Protein AF-A0A484NI13-F1 (afdb_monomer)

Structure (mmCIF, N/CA/C/O backbone):
data_AF-A0A484NI13-F1
#
_entry.id   AF-A0A484NI13-F1
#
loop_
_atom_site.group_PDB
_atom_site.id
_atom_site.type_symbol
_atom_site.label_atom_id
_atom_site.label_alt_id
_atom_site.label_comp_id
_atom_site.label_asym_id
_atom_site.label_entity_id
_atom_site.label_seq_id
_atom_site.pdbx_PDB_ins_code
_atom_site.Cartn_x
_atom_site.Cartn_y
_atom_site.Cart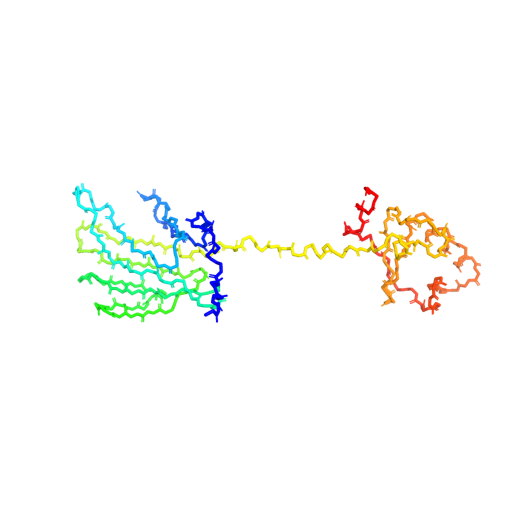n_z
_atom_site.occupancy
_atom_site.B_iso_or_equiv
_atom_site.auth_seq_id
_atom_site.auth_comp_id
_atom_site.auth_asym_id
_atom_site.auth_atom_id
_atom_site.pdbx_PDB_model_num
ATOM 1 N N . MET A 1 1 ? 4.909 -41.774 13.811 1.00 33.56 1 MET A N 1
ATOM 2 C CA . MET A 1 1 ? 6.029 -41.185 13.054 1.00 33.56 1 MET A CA 1
ATOM 3 C C . MET A 1 1 ? 5.403 -40.447 11.884 1.00 33.56 1 MET A C 1
ATOM 5 O O . MET A 1 1 ? 4.621 -41.084 11.202 1.00 33.56 1 MET A O 1
ATOM 9 N N . GLU A 1 2 ? 5.534 -39.155 11.614 1.00 31.17 2 GLU A N 1
ATOM 10 C CA . GLU A 1 2 ? 6.213 -37.979 12.175 1.00 31.17 2 GLU A CA 1
ATOM 11 C C . GLU A 1 2 ? 5.407 -36.785 11.602 1.00 31.17 2 GLU A C 1
ATOM 13 O O . GLU A 1 2 ? 4.947 -36.841 10.466 1.00 31.17 2 GLU A O 1
ATOM 18 N N . LEU A 1 3 ? 4.909 -35.876 12.444 1.00 37.94 3 LEU A N 1
ATOM 19 C CA . LEU A 1 3 ? 5.429 -34.510 12.602 1.00 37.94 3 LEU A CA 1
ATOM 20 C C . LEU A 1 3 ? 5.528 -33.703 11.295 1.00 37.94 3 LEU A C 1
ATOM 22 O O . LEU A 1 3 ? 6.481 -33.814 10.536 1.00 37.94 3 LEU A O 1
ATOM 26 N N . GLY A 1 4 ? 4.569 -32.794 11.124 1.00 31.56 4 GLY A N 1
ATOM 27 C CA . GLY A 1 4 ? 4.660 -31.646 10.228 1.00 31.56 4 GLY A CA 1
ATOM 28 C C . GLY A 1 4 ? 4.119 -30.414 10.943 1.00 31.56 4 GLY A C 1
ATOM 29 O O . GLY A 1 4 ? 3.043 -29.927 10.615 1.00 31.56 4 GLY A O 1
ATOM 30 N N . GLN A 1 5 ? 4.826 -29.980 11.990 1.00 36.34 5 GLN A N 1
ATOM 31 C CA . GLN A 1 5 ? 4.609 -28.693 12.649 1.00 36.34 5 GLN A CA 1
ATOM 32 C C . GLN A 1 5 ? 4.802 -27.586 11.612 1.00 36.34 5 GLN A C 1
ATOM 34 O O . GLN A 1 5 ? 5.921 -27.313 11.184 1.00 36.34 5 GLN A O 1
ATOM 39 N N . SER A 1 6 ? 3.708 -26.955 11.195 1.00 33.97 6 SER A N 1
ATOM 40 C CA . SER A 1 6 ? 3.765 -25.694 10.471 1.00 33.97 6 SER A CA 1
ATOM 41 C C . SER A 1 6 ? 4.279 -24.628 11.430 1.00 33.97 6 SER A C 1
ATOM 43 O O . SER A 1 6 ? 3.612 -24.248 12.394 1.00 33.97 6 SER A O 1
ATOM 45 N N . SER A 1 7 ? 5.514 -24.232 11.161 1.00 35.38 7 SER A N 1
ATOM 46 C CA . SER A 1 7 ? 6.352 -23.299 11.886 1.00 35.38 7 SER A CA 1
ATOM 47 C C . SER A 1 7 ? 5.595 -22.025 12.238 1.00 35.38 7 SER A C 1
ATOM 49 O O . SER A 1 7 ? 5.180 -21.256 11.371 1.00 35.38 7 SER A O 1
ATOM 51 N N . SER A 1 8 ? 5.458 -21.802 13.537 1.00 37.88 8 SER A N 1
ATOM 52 C CA . SER A 1 8 ? 5.097 -20.539 14.157 1.00 37.88 8 SER A CA 1
ATOM 53 C C . SER A 1 8 ? 6.049 -19.460 13.637 1.00 37.88 8 SER A C 1
ATOM 55 O O . SER A 1 8 ? 7.216 -19.408 14.024 1.00 37.88 8 SER A O 1
ATOM 57 N N . PHE A 1 9 ? 5.576 -18.612 12.726 1.00 38.28 9 PHE A N 1
ATOM 58 C CA . PHE A 1 9 ? 6.301 -17.404 12.359 1.00 38.28 9 PHE A CA 1
ATOM 59 C C . PHE A 1 9 ? 6.225 -16.463 13.566 1.00 38.28 9 PHE A C 1
ATOM 61 O O . PHE A 1 9 ? 5.175 -15.898 13.872 1.00 38.28 9 PHE A O 1
ATOM 68 N N . SER A 1 10 ? 7.325 -16.365 14.308 1.00 41.84 10 SER A N 1
ATOM 69 C CA . SER A 1 10 ? 7.492 -15.504 15.481 1.00 41.84 10 SER A CA 1
ATOM 70 C C . SER A 1 10 ? 7.535 -14.020 15.089 1.00 41.84 10 SER A C 1
ATOM 72 O O . SER A 1 10 ? 8.534 -13.341 15.302 1.00 41.84 10 SER A O 1
ATOM 74 N N . SER A 1 11 ? 6.449 -13.499 14.518 1.00 45.09 11 SER A N 1
ATOM 75 C CA . SER A 1 11 ? 6.304 -12.097 14.099 1.00 45.09 11 SER A CA 1
ATOM 76 C C . SER A 1 11 ? 5.309 -11.339 14.975 1.00 45.09 11 SER A C 1
ATOM 78 O O . SER A 1 11 ? 4.575 -10.484 14.495 1.00 45.09 11 SER A O 1
ATOM 80 N N . ASN A 1 12 ? 5.274 -11.619 16.278 1.00 49.69 12 ASN A N 1
ATOM 81 C CA . ASN A 1 12 ? 4.297 -11.019 17.198 1.00 49.69 12 ASN A CA 1
ATOM 82 C C . ASN A 1 12 ? 4.537 -9.526 17.522 1.00 49.69 12 ASN A C 1
ATOM 84 O O . ASN A 1 12 ? 3.934 -9.009 18.456 1.00 49.69 12 ASN A O 1
ATOM 88 N N . ASN A 1 13 ? 5.399 -8.822 16.779 1.00 57.72 13 ASN A N 1
ATOM 89 C CA . ASN A 1 13 ? 5.691 -7.400 17.007 1.00 57.72 13 ASN A CA 1
ATOM 90 C C . ASN A 1 13 ? 5.512 -6.497 15.780 1.00 57.72 13 ASN A C 1
ATOM 92 O O . ASN A 1 13 ? 5.726 -5.291 15.900 1.00 57.72 13 ASN A O 1
ATOM 96 N N . VAL A 1 14 ? 5.109 -7.032 14.624 1.00 72.00 14 VAL A N 1
ATOM 97 C CA . VAL A 1 14 ? 4.866 -6.196 13.440 1.00 72.00 14 VAL A CA 1
ATOM 98 C C . VAL A 1 14 ? 3.499 -5.533 13.576 1.00 72.00 14 VAL A C 1
ATOM 100 O O . VAL A 1 14 ? 2.473 -6.206 13.675 1.00 72.00 14 VAL A O 1
ATOM 103 N N . ILE A 1 15 ? 3.492 -4.203 13.601 1.00 83.31 15 ILE A N 1
ATOM 104 C CA . ILE A 1 15 ? 2.267 -3.403 13.632 1.00 83.31 15 ILE A CA 1
ATOM 105 C C . ILE A 1 15 ? 1.647 -3.471 12.241 1.00 83.31 15 ILE A C 1
ATOM 107 O O . ILE A 1 15 ? 2.238 -2.996 11.275 1.00 83.31 15 ILE A O 1
ATOM 111 N N . TRP A 1 16 ? 0.472 -4.081 12.131 1.00 85.56 16 TRP A N 1
ATOM 112 C CA . TRP A 1 16 ? -0.216 -4.249 10.851 1.00 85.56 16 TRP A CA 1
ATOM 113 C C . TRP A 1 16 ? -1.317 -3.210 10.640 1.00 85.56 16 TRP A C 1
ATOM 115 O O . TRP A 1 16 ? -1.746 -2.994 9.512 1.00 85.56 16 TRP A O 1
ATOM 125 N N . ALA A 1 17 ? -1.777 -2.550 11.701 1.00 87.69 17 ALA A N 1
ATOM 126 C CA . ALA A 1 17 ? -2.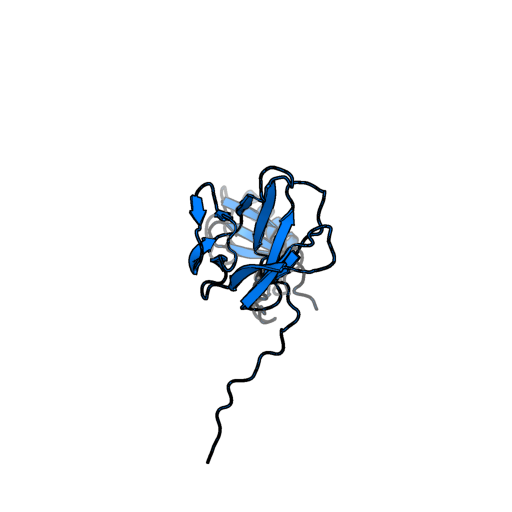720 -1.446 11.604 1.00 87.69 17 ALA A CA 1
ATOM 127 C C . ALA A 1 17 ? -2.606 -0.499 12.803 1.00 87.69 17 ALA A C 1
ATOM 129 O O . ALA A 1 17 ? -2.039 -0.843 13.841 1.00 87.69 17 ALA A O 1
ATOM 130 N N . ARG A 1 18 ? -3.147 0.706 12.650 1.00 89.56 18 ARG A N 1
ATOM 131 C CA . ARG A 1 18 ? -3.200 1.753 13.666 1.00 89.56 18 ARG A CA 1
ATOM 132 C C . ARG A 1 18 ? -4.584 2.385 13.695 1.00 89.56 18 ARG A C 1
ATOM 134 O O . ARG A 1 18 ? -5.230 2.536 12.661 1.00 89.56 18 ARG A O 1
ATOM 141 N N . LEU A 1 19 ? -5.030 2.757 14.888 1.00 88.31 19 LEU A N 1
ATOM 142 C CA . LEU A 1 19 ? -6.172 3.644 15.082 1.00 88.31 19 LEU A CA 1
ATOM 143 C C . LEU A 1 19 ? -5.637 5.019 15.449 1.00 88.31 19 LEU A C 1
ATOM 145 O O . LEU A 1 19 ? -5.063 5.193 16.524 1.00 88.31 19 LEU A O 1
ATOM 149 N N . ILE A 1 20 ? -5.814 5.979 14.552 1.00 87.88 20 ILE A N 1
ATOM 150 C CA . ILE A 1 20 ? -5.308 7.338 14.715 1.00 87.88 20 ILE A CA 1
ATOM 151 C C . ILE A 1 20 ? -6.458 8.213 15.208 1.00 87.88 20 ILE A C 1
ATOM 153 O O . ILE A 1 20 ? -7.476 8.307 14.521 1.00 87.88 20 ILE A O 1
ATOM 157 N N . PRO A 1 21 ? -6.355 8.818 16.399 1.00 86.44 21 PRO A N 1
ATOM 158 C CA . PRO A 1 21 ? -7.406 9.680 16.912 1.00 86.44 21 PRO A CA 1
ATOM 159 C C . PRO A 1 21 ? -7.522 10.934 16.039 1.00 86.44 21 PRO A C 1
ATOM 161 O O . PRO A 1 21 ? -6.527 11.571 15.702 1.00 86.44 21 PRO A O 1
ATOM 164 N N . VAL A 1 22 ? -8.751 11.264 15.643 1.00 82.06 22 VAL A N 1
ATOM 165 C CA . VAL A 1 22 ? -9.055 12.434 14.803 1.00 82.06 22 VAL A CA 1
ATOM 166 C C . VAL A 1 22 ? -8.962 13.716 15.629 1.00 82.06 22 VAL A C 1
ATOM 168 O O . VAL A 1 22 ? -8.445 14.729 15.164 1.00 82.06 22 VAL A O 1
ATOM 171 N N . ASP A 1 23 ? -9.416 13.651 16.877 1.00 69.69 23 ASP A N 1
ATOM 172 C CA . ASP A 1 23 ? -9.181 14.675 17.883 1.00 69.69 23 ASP A CA 1
ATOM 173 C C . ASP A 1 23 ? -7.873 14.339 18.603 1.00 69.69 23 ASP A C 1
ATOM 175 O O . ASP A 1 23 ? -7.759 13.270 19.197 1.00 69.69 23 ASP A O 1
ATOM 179 N N . ALA A 1 24 ? -6.890 15.243 18.596 1.00 63.12 24 ALA A N 1
ATOM 180 C CA . ALA A 1 24 ? -5.554 15.047 19.189 1.00 63.12 24 ALA A CA 1
ATOM 181 C C . ALA A 1 24 ? -5.538 14.898 20.735 1.00 63.12 24 ALA A C 1
ATOM 183 O O . ALA A 1 24 ? -4.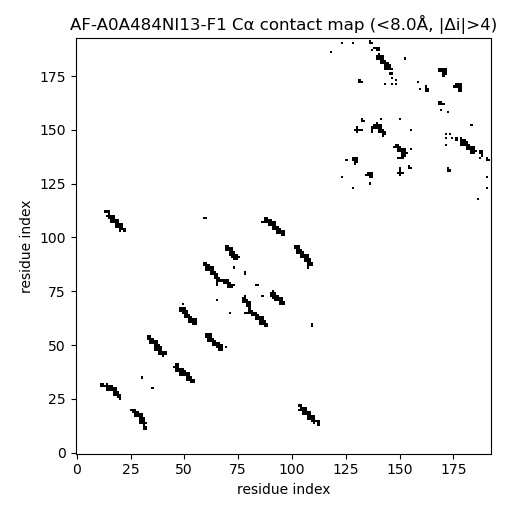525 15.152 21.385 1.00 63.12 24 ALA A O 1
ATOM 184 N N . SER A 1 25 ? -6.669 14.522 21.332 1.00 64.56 25 SER A N 1
ATOM 185 C CA . SER A 1 25 ? -6.859 14.286 22.764 1.00 64.56 25 SER A CA 1
ATOM 186 C C . SER A 1 25 ? -6.302 12.935 23.226 1.00 64.56 25 SER A C 1
ATOM 188 O O . SER A 1 25 ? -6.008 12.779 24.411 1.00 64.56 25 SER A O 1
ATOM 190 N N . ASP A 1 26 ? -6.138 11.976 22.310 1.00 67.94 26 ASP A N 1
ATOM 191 C CA . ASP A 1 26 ? -5.743 10.596 22.608 1.00 67.94 26 ASP A CA 1
ATOM 192 C C . ASP A 1 26 ? -4.450 10.170 21.899 1.00 67.94 26 ASP A C 1
ATOM 194 O O . ASP A 1 26 ? -3.958 10.825 20.983 1.00 67.94 26 ASP A O 1
ATOM 198 N N . SER A 1 27 ? -3.877 9.052 22.349 1.00 76.06 27 SER A N 1
ATOM 199 C CA . SER A 1 27 ? -2.733 8.408 21.691 1.00 76.06 27 SER A CA 1
ATOM 200 C C . SER A 1 27 ? -3.198 7.444 20.599 1.00 76.06 27 SER A C 1
ATOM 202 O O . SER A 1 27 ? -4.244 6.808 20.733 1.00 76.06 27 SER A O 1
ATOM 204 N N . GLU A 1 28 ? -2.400 7.299 19.539 1.00 83.81 28 GLU A N 1
ATOM 205 C CA . GLU A 1 28 ? -2.622 6.264 18.528 1.00 83.81 28 GLU A CA 1
ATOM 206 C C . GLU A 1 28 ? -2.562 4.856 19.141 1.00 83.81 28 GLU A C 1
ATOM 208 O O . GLU A 1 28 ? -1.760 4.577 20.037 1.00 83.81 28 GLU A O 1
ATOM 213 N N . ILE A 1 29 ? -3.431 3.962 18.666 1.00 85.44 29 ILE A N 1
ATOM 214 C CA . ILE A 1 29 ? -3.497 2.577 19.144 1.00 85.44 29 ILE A CA 1
ATOM 215 C C . ILE A 1 29 ? -2.912 1.667 18.074 1.00 85.44 29 ILE A C 1
ATOM 217 O O . ILE A 1 29 ? -3.445 1.565 16.970 1.00 85.44 29 ILE A O 1
ATOM 221 N N . GLU A 1 30 ? -1.824 0.982 18.410 1.00 86.50 30 GLU A N 1
ATOM 222 C CA . GLU A 1 30 ? -1.122 0.083 17.497 1.00 86.50 30 GLU A CA 1
ATOM 223 C C . GLU A 1 30 ? -1.661 -1.352 17.584 1.00 86.50 30 GLU A C 1
ATOM 225 O O . GLU A 1 30 ? -1.677 -1.976 18.647 1.00 86.50 30 GLU A O 1
ATOM 230 N N . LEU A 1 31 ? -2.053 -1.907 16.438 1.00 86.44 31 LEU A N 1
ATOM 231 C CA . LEU A 1 31 ? -2.555 -3.270 16.293 1.00 86.44 31 LEU A CA 1
ATOM 232 C C . LEU A 1 31 ? -1.412 -4.176 15.821 1.00 86.44 31 LEU A C 1
ATOM 234 O O . LEU A 1 31 ? -0.975 -4.105 14.671 1.00 86.44 31 LEU A O 1
ATOM 238 N N . LYS A 1 32 ? -0.917 -5.032 16.722 1.00 81.69 32 LYS A N 1
ATOM 239 C CA . LYS A 1 32 ? 0.173 -5.996 16.451 1.00 81.69 32 LYS A CA 1
ATOM 240 C C . LYS A 1 32 ? -0.329 -7.431 16.296 1.00 81.69 32 LYS A C 1
ATOM 242 O O . LYS A 1 32 ? 0.268 -8.229 15.584 1.00 81.69 32 LYS A O 1
ATOM 247 N N . LEU A 1 33 ? -1.441 -7.763 16.949 1.00 81.25 33 LEU A N 1
ATOM 248 C CA . LEU A 1 33 ? -2.015 -9.108 16.957 1.00 81.25 33 LEU A CA 1
ATOM 249 C C . LEU A 1 33 ? -3.125 -9.232 15.915 1.00 81.25 33 LEU A C 1
ATOM 251 O O . LEU A 1 33 ? -3.836 -8.265 15.648 1.00 81.25 33 LEU A O 1
ATOM 255 N N . ASN A 1 34 ? -3.323 -10.441 15.381 1.00 78.75 34 ASN A N 1
ATOM 256 C CA . ASN A 1 34 ? -4.435 -10.737 14.468 1.00 78.75 34 ASN A CA 1
ATOM 257 C C . ASN A 1 34 ? -5.803 -10.466 15.097 1.00 78.75 34 ASN A C 1
ATOM 259 O O . ASN A 1 34 ? -6.758 -10.218 14.377 1.00 78.75 34 ASN A O 1
ATOM 263 N N . GLU A 1 35 ? -5.899 -10.519 16.421 1.00 85.19 35 GLU A N 1
ATOM 264 C CA . GLU A 1 35 ? -7.071 -10.112 17.180 1.00 85.19 35 GLU A CA 1
ATOM 265 C C . GLU A 1 35 ? -6.597 -9.203 18.311 1.00 85.19 35 GLU A C 1
ATOM 267 O O . GLU A 1 35 ? -5.759 -9.600 19.118 1.00 85.19 35 GLU A O 1
ATOM 272 N N . THR A 1 36 ? -7.101 -7.972 18.347 1.00 84.81 36 THR A N 1
ATOM 273 C CA . THR A 1 36 ? -6.778 -7.002 19.395 1.00 84.81 36 THR A CA 1
ATOM 274 C C . THR A 1 36 ? -8.068 -6.439 19.968 1.00 84.81 36 THR A C 1
ATOM 276 O O . THR A 1 36 ? -8.955 -6.008 19.232 1.00 84.81 36 THR A O 1
ATOM 279 N N . VAL A 1 37 ? -8.172 -6.443 21.292 1.00 86.38 37 VAL A N 1
ATOM 280 C CA . VAL A 1 37 ? -9.267 -5.792 22.011 1.00 86.38 37 VAL A CA 1
ATOM 281 C C . VAL A 1 37 ? -8.844 -4.365 22.329 1.00 86.38 37 VAL A C 1
ATOM 283 O O . VAL A 1 37 ? -7.780 -4.146 22.907 1.00 86.38 37 VAL A O 1
ATOM 286 N N . ILE A 1 38 ? -9.662 -3.398 21.930 1.00 85.31 38 ILE A N 1
ATOM 287 C CA . ILE A 1 38 ? -9.403 -1.979 22.133 1.00 85.31 38 ILE A CA 1
ATOM 288 C C . ILE A 1 38 ? -10.072 -1.542 23.424 1.00 85.31 38 ILE A C 1
ATOM 290 O O . ILE A 1 38 ? -11.277 -1.722 23.613 1.00 85.31 38 ILE A O 1
ATOM 294 N N . CYS A 1 39 ? -9.272 -0.953 24.306 1.00 77.75 39 CYS A N 1
ATOM 295 C CA . CYS A 1 39 ? -9.747 -0.357 25.542 1.00 77.75 39 CYS A CA 1
ATOM 296 C C . CYS A 1 39 ? -9.697 1.162 25.427 1.00 77.75 39 CYS A C 1
ATOM 298 O O . CYS A 1 39 ? -8.715 1.711 24.930 1.00 77.75 39 CYS A O 1
ATOM 300 N N . SER A 1 40 ? -10.735 1.837 25.911 1.00 68.25 40 SER A N 1
ATOM 301 C CA . SER A 1 40 ? -10.735 3.292 26.022 1.00 68.25 40 SER A CA 1
ATOM 302 C C . SER A 1 40 ? -10.132 3.682 27.367 1.00 68.25 40 SER A C 1
ATOM 304 O O . SER A 1 40 ? -10.337 2.996 28.374 1.00 68.25 40 SER A O 1
ATOM 306 N N . LYS A 1 41 ? -9.364 4.772 27.389 1.00 57.81 41 LYS A N 1
ATOM 307 C CA . LYS A 1 41 ? -8.852 5.373 28.620 1.00 57.81 41 LYS A CA 1
ATOM 308 C C . LYS A 1 41 ? -9.856 6.425 29.077 1.00 57.81 41 LYS A C 1
ATOM 310 O O . LYS A 1 41 ? -9.624 7.621 28.940 1.00 57.81 41 LYS A O 1
ATOM 315 N N . VAL A 1 42 ? -10.989 5.977 29.609 1.00 52.78 42 VAL A N 1
ATOM 316 C CA . VAL A 1 42 ? -11.898 6.888 30.311 1.00 52.78 42 VAL A CA 1
ATOM 317 C C . VAL A 1 42 ? -11.119 7.464 31.500 1.00 52.78 42 VAL A C 1
ATOM 319 O O . VAL A 1 42 ? -10.332 6.759 32.133 1.00 52.78 42 VAL A O 1
ATOM 322 N N . LYS A 1 43 ? -11.263 8.765 31.780 1.00 46.81 43 LYS A N 1
ATOM 323 C CA . LYS A 1 43 ? -10.474 9.502 32.793 1.00 46.81 43 LYS A CA 1
ATOM 324 C C . LYS A 1 43 ? -10.564 8.914 34.215 1.00 46.81 43 LYS A C 1
ATOM 326 O O . LYS A 1 43 ? -9.775 9.292 35.079 1.00 46.81 43 LYS A O 1
ATOM 331 N N . SER A 1 44 ? -11.465 7.964 34.439 1.00 46.78 44 SER A N 1
ATOM 332 C CA . SER A 1 44 ? -11.566 7.137 35.637 1.00 46.78 44 SER A CA 1
ATOM 333 C C . SER A 1 44 ? -10.887 5.789 35.397 1.00 46.78 44 SER A C 1
ATOM 335 O O . SER A 1 44 ? -11.422 4.993 34.646 1.00 46.78 44 SER A O 1
ATOM 337 N N . LEU A 1 45 ? -9.715 5.599 36.018 1.00 49.81 45 LEU A N 1
ATOM 338 C CA . LEU A 1 45 ? -8.827 4.430 36.241 1.00 49.81 45 LEU A CA 1
ATOM 339 C C . LEU A 1 45 ? -9.035 3.037 35.579 1.00 49.81 45 LEU A C 1
ATOM 341 O O . LEU A 1 45 ? -8.093 2.243 35.604 1.00 49.81 45 LEU A O 1
ATOM 345 N N . GLU A 1 46 ? -10.177 2.698 34.996 1.00 54.50 46 GLU A N 1
ATOM 346 C CA . GLU A 1 46 ? -10.513 1.379 34.470 1.00 54.50 46 GLU A CA 1
ATOM 347 C C . GLU A 1 46 ? -10.515 1.394 32.934 1.00 54.50 46 GLU A C 1
ATOM 349 O O . GLU A 1 46 ? -11.295 2.083 32.278 1.00 54.50 46 GLU A O 1
ATOM 354 N N . LYS A 1 47 ? -9.607 0.618 32.332 1.00 61.97 47 LYS A N 1
ATOM 355 C CA . LYS A 1 47 ? -9.544 0.417 30.879 1.00 61.97 47 LYS A CA 1
ATOM 356 C C . LYS A 1 47 ? -10.731 -0.440 30.431 1.00 61.97 47 LYS A C 1
ATOM 358 O O . LYS A 1 47 ? -10.604 -1.662 30.364 1.00 61.97 47 LYS A O 1
ATOM 363 N N . GLN A 1 48 ? -11.867 0.171 30.109 1.00 70.31 48 GLN A N 1
ATOM 364 C CA . GLN A 1 48 ? -13.017 -0.578 29.605 1.00 70.31 48 GLN A CA 1
ATOM 365 C C . GLN A 1 48 ? -12.809 -0.949 28.130 1.00 70.31 48 GLN A C 1
ATOM 367 O O . GLN A 1 48 ? -12.550 -0.091 27.279 1.00 70.31 48 GLN A O 1
ATOM 372 N N . ALA A 1 49 ? -12.887 -2.247 27.839 1.00 79.62 49 ALA A N 1
ATOM 373 C CA . ALA A 1 49 ? -12.852 -2.779 26.483 1.00 79.62 49 ALA A CA 1
ATOM 374 C C . ALA A 1 49 ? -14.144 -2.407 25.742 1.00 79.62 49 ALA A C 1
ATOM 376 O O . ALA A 1 49 ? -15.229 -2.601 26.285 1.00 79.62 49 ALA A O 1
ATOM 377 N N . TRP A 1 50 ? -14.030 -1.875 24.522 1.00 84.69 50 TRP A N 1
ATOM 378 C CA . TRP A 1 50 ? -15.192 -1.393 23.764 1.00 84.69 50 TRP A CA 1
ATOM 379 C C . TRP A 1 50 ? -15.363 -2.025 22.389 1.00 84.69 50 TRP A C 1
ATOM 381 O O . TRP A 1 50 ? -16.490 -2.265 21.962 1.00 84.69 50 TRP A O 1
ATOM 391 N N . CYS A 1 51 ? -14.272 -2.371 21.708 1.00 86.81 51 CYS A N 1
ATOM 392 C CA . CYS A 1 51 ? -14.354 -3.144 20.477 1.00 86.81 51 CYS A CA 1
ATOM 393 C C . CYS A 1 51 ? -13.248 -4.185 20.380 1.00 86.81 51 CYS A C 1
ATOM 395 O O . CYS A 1 51 ? -12.206 -4.094 21.030 1.00 86.81 51 CYS A O 1
ATOM 397 N N . LYS A 1 52 ? -13.476 -5.180 19.534 1.00 89.56 52 LYS A N 1
ATOM 398 C CA . LYS A 1 52 ? -12.476 -6.161 19.132 1.00 89.56 52 LYS A CA 1
ATOM 399 C C . LYS A 1 52 ? -12.233 -6.016 17.637 1.00 89.56 52 LYS A C 1
ATOM 401 O O . LYS A 1 52 ? -13.171 -6.096 16.853 1.00 89.56 52 LYS A O 1
ATOM 406 N N . ILE A 1 53 ? -10.980 -5.816 17.243 1.00 90.38 53 ILE A N 1
ATOM 407 C CA . ILE A 1 53 ? -10.572 -5.727 15.840 1.00 90.38 53 ILE A CA 1
ATOM 408 C C . ILE A 1 53 ? -9.799 -6.988 15.477 1.00 90.38 53 ILE A C 1
ATOM 410 O O . ILE A 1 53 ? -8.793 -7.323 16.106 1.00 90.38 53 ILE A O 1
ATOM 414 N N . LYS A 1 54 ? -10.268 -7.678 14.441 1.00 89.44 54 LYS A N 1
ATOM 415 C CA . LYS A 1 54 ? -9.662 -8.885 13.894 1.00 89.44 54 LYS A CA 1
ATOM 416 C C . LYS A 1 54 ? -9.164 -8.636 12.477 1.00 89.44 54 LYS A C 1
ATOM 418 O O . LYS A 1 54 ? -9.930 -8.208 11.620 1.00 89.44 54 LYS A O 1
ATOM 423 N N . ARG A 1 55 ? -7.895 -8.922 12.208 1.00 88.06 55 ARG A N 1
ATOM 424 C CA . ARG A 1 55 ? -7.302 -8.811 10.874 1.00 88.06 55 ARG A CA 1
ATOM 425 C C . ARG A 1 55 ? -7.997 -9.769 9.903 1.00 88.06 55 ARG A C 1
ATOM 427 O O . ARG A 1 55 ? -8.170 -10.948 10.216 1.00 88.06 55 ARG A O 1
ATOM 434 N N . GLY A 1 56 ? -8.387 -9.261 8.737 1.00 83.62 56 GLY A N 1
ATOM 435 C CA . GLY A 1 56 ? -8.925 -10.067 7.647 1.00 83.62 56 GLY A CA 1
ATOM 436 C C . GLY A 1 56 ? -7.849 -10.962 7.035 1.00 83.62 56 GLY A C 1
ATOM 437 O O . GLY A 1 56 ? -6.668 -10.609 6.996 1.00 83.62 56 GLY A O 1
ATOM 438 N N . VAL A 1 57 ? -8.257 -12.130 6.540 1.00 78.44 57 VAL A N 1
ATOM 439 C CA . VAL A 1 57 ? -7.368 -13.059 5.813 1.00 78.44 57 VAL A CA 1
ATOM 440 C C . VAL A 1 57 ? -6.826 -12.457 4.515 1.00 78.44 57 VAL A C 1
ATOM 442 O O . VAL A 1 57 ? -5.753 -12.837 4.064 1.00 78.44 57 VAL A O 1
ATOM 445 N N . ASP A 1 58 ? -7.545 -11.495 3.942 1.00 77.31 58 ASP A N 1
ATOM 446 C CA . ASP A 1 58 ? -7.181 -10.738 2.743 1.00 77.31 58 ASP A CA 1
ATOM 447 C C . ASP A 1 58 ? -6.085 -9.685 2.977 1.00 77.31 58 A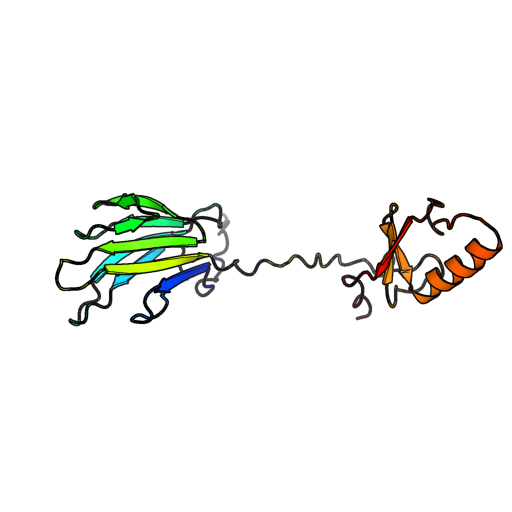SP A C 1
ATOM 449 O O . ASP A 1 58 ? -5.582 -9.114 2.015 1.00 77.31 58 ASP A O 1
ATOM 453 N N . LEU A 1 59 ? -5.698 -9.430 4.235 1.00 76.50 59 LEU A N 1
ATOM 454 C CA . LEU A 1 59 ? -4.663 -8.468 4.645 1.00 76.50 59 LEU A CA 1
ATOM 455 C C . LEU A 1 59 ? -4.922 -6.997 4.255 1.00 76.50 59 LEU A C 1
ATOM 457 O O . LEU A 1 59 ? -4.113 -6.146 4.618 1.00 76.50 59 LEU A O 1
ATOM 461 N N . VAL A 1 60 ? -6.034 -6.690 3.579 1.00 77.56 60 VAL A N 1
ATOM 462 C CA . VAL A 1 60 ? -6.439 -5.340 3.138 1.00 77.56 60 VAL A CA 1
ATOM 463 C C . VAL A 1 60 ? -7.694 -4.837 3.858 1.00 77.56 60 VAL A C 1
ATOM 465 O O . VAL A 1 60 ? -8.151 -3.714 3.634 1.00 77.56 60 VAL A O 1
ATOM 468 N N . SER A 1 61 ? -8.247 -5.657 4.747 1.00 86.94 61 SER A N 1
ATOM 469 C CA . SER A 1 61 ? -9.393 -5.346 5.587 1.00 86.94 61 SER A CA 1
ATOM 470 C C . SER A 1 61 ? -9.230 -5.918 6.995 1.00 86.94 61 SER A C 1
ATOM 472 O O . SER A 1 61 ? -8.393 -6.783 7.272 1.00 86.94 61 SER A O 1
ATOM 474 N N . ALA A 1 62 ? -10.041 -5.409 7.913 1.00 90.56 62 ALA A N 1
ATOM 475 C CA . ALA A 1 62 ? -10.208 -5.952 9.249 1.00 90.56 62 ALA A CA 1
ATOM 476 C C . ALA A 1 62 ? -11.695 -6.028 9.591 1.00 90.56 62 ALA A C 1
ATOM 478 O O . ALA A 1 62 ? -12.527 -5.400 8.950 1.00 90.56 62 ALA A O 1
ATOM 479 N N . THR A 1 63 ? -12.048 -6.818 10.592 1.00 90.94 63 THR A N 1
ATOM 480 C CA . THR A 1 63 ? -13.407 -6.907 11.123 1.00 90.94 63 THR A CA 1
ATOM 481 C C . THR A 1 63 ? -13.419 -6.289 12.506 1.00 90.94 63 THR A C 1
ATOM 483 O O . THR A 1 63 ? -12.641 -6.698 13.362 1.00 90.94 63 THR A O 1
ATOM 486 N N . ILE A 1 64 ? -14.286 -5.311 12.729 1.00 91.31 64 ILE A N 1
ATOM 487 C CA . ILE A 1 64 ? -14.548 -4.730 14.040 1.00 91.31 64 ILE A CA 1
ATOM 488 C C . ILE A 1 64 ? -15.811 -5.355 14.625 1.00 91.31 64 ILE A C 1
ATOM 490 O O . ILE A 1 64 ? -16.814 -5.494 13.930 1.00 91.31 64 ILE A O 1
ATOM 494 N N . GLN A 1 65 ? -15.749 -5.744 15.893 1.00 90.75 65 GLN A N 1
ATOM 495 C CA . GLN A 1 65 ? -16.860 -6.256 16.685 1.00 90.75 65 GLN A CA 1
ATOM 496 C C . GLN A 1 65 ? -17.120 -5.309 17.852 1.00 90.75 65 GLN A C 1
ATOM 498 O O . GLN A 1 65 ? -16.186 -5.000 18.599 1.00 90.75 65 GLN A O 1
ATOM 503 N N . ASN A 1 66 ? -18.367 -4.878 18.031 1.00 88.19 66 ASN A N 1
ATOM 504 C CA . ASN A 1 66 ? -18.765 -4.179 19.247 1.00 88.19 66 ASN A CA 1
ATOM 505 C C . ASN A 1 66 ? -18.910 -5.191 20.391 1.00 88.19 66 ASN A C 1
ATOM 507 O O . ASN A 1 66 ? -19.558 -6.222 20.230 1.00 88.19 66 ASN A O 1
ATOM 511 N N . ILE A 1 67 ? -18.273 -4.902 21.522 1.00 85.50 67 ILE A N 1
ATOM 512 C CA . ILE A 1 67 ? -18.352 -5.710 22.751 1.00 85.50 67 ILE A CA 1
ATOM 513 C C . ILE A 1 67 ? -18.762 -4.853 23.956 1.00 85.50 67 ILE A C 1
ATOM 515 O O . ILE A 1 67 ? -18.581 -5.257 25.103 1.00 85.50 67 ILE A O 1
ATOM 519 N N . SER A 1 68 ? -19.236 -3.633 23.698 1.00 80.94 68 SER A N 1
ATOM 520 C CA . SER A 1 68 ? -19.707 -2.703 24.715 1.00 80.94 68 SER A CA 1
ATOM 521 C C . SER A 1 68 ? -21.183 -2.406 24.555 1.00 80.94 68 SER A C 1
ATOM 523 O O . SER A 1 68 ? -21.749 -2.489 23.471 1.00 80.94 68 SER A O 1
ATOM 525 N N . SER A 1 69 ? -21.775 -1.914 25.639 1.00 76.62 69 SER A N 1
ATOM 526 C CA . SER A 1 69 ? -23.115 -1.331 25.617 1.00 76.62 69 SER A CA 1
ATOM 527 C C . SER A 1 69 ? -23.179 0.018 24.883 1.00 76.62 69 SER A C 1
ATOM 529 O O . SER A 1 69 ? -24.268 0.558 24.701 1.00 76.62 69 SER A O 1
ATOM 531 N N . ASN A 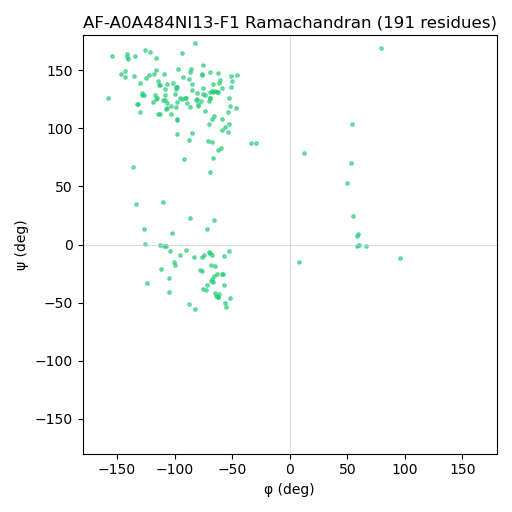1 70 ? -22.035 0.578 24.470 1.00 79.19 70 ASN A N 1
ATOM 532 C CA . ASN A 1 70 ? -21.977 1.849 23.759 1.00 79.19 70 ASN A CA 1
ATOM 533 C C . ASN A 1 70 ? -22.179 1.637 22.258 1.00 79.19 70 ASN A C 1
ATOM 535 O O . ASN A 1 70 ? -21.819 0.606 21.690 1.00 79.19 70 ASN A O 1
ATOM 539 N N . THR A 1 71 ? -22.739 2.648 21.596 1.00 82.31 71 THR A N 1
ATOM 540 C CA . THR A 1 71 ? -22.928 2.611 20.145 1.00 82.31 71 THR A CA 1
ATOM 541 C C . THR A 1 71 ? -21.635 2.996 19.433 1.00 82.31 71 THR A C 1
ATOM 543 O O . THR A 1 71 ? -21.098 4.087 19.653 1.00 82.31 71 THR A O 1
ATOM 546 N N . ILE A 1 72 ? -21.163 2.110 18.554 1.00 87.62 72 ILE A N 1
ATOM 547 C CA . ILE A 1 72 ? -20.027 2.367 17.667 1.00 87.62 72 ILE A CA 1
ATOM 548 C C . ILE A 1 72 ? -20.574 2.760 16.298 1.00 87.62 72 ILE A C 1
ATOM 550 O O . ILE A 1 72 ? -21.493 2.136 15.784 1.00 87.62 72 ILE A O 1
ATOM 554 N N . LEU A 1 73 ? -20.013 3.792 15.695 1.00 88.00 73 LEU A N 1
ATOM 555 C CA . LEU A 1 73 ? -20.289 4.234 14.337 1.00 88.00 73 LEU A CA 1
ATOM 556 C C . LEU A 1 73 ? -19.071 3.904 13.481 1.00 88.00 73 LEU A C 1
ATOM 558 O O . LEU A 1 73 ? -17.953 4.245 13.850 1.00 88.00 73 LEU A O 1
ATOM 562 N N . VAL A 1 74 ? -19.274 3.242 12.351 1.00 89.62 74 VAL A N 1
ATOM 563 C CA . VAL A 1 74 ? -18.214 2.868 11.413 1.00 89.62 74 VAL A CA 1
ATOM 564 C C . VAL A 1 74 ? -18.628 3.308 10.023 1.00 89.62 74 VAL A C 1
ATOM 566 O O . VAL A 1 74 ? -19.604 2.778 9.492 1.00 89.62 74 VAL A O 1
ATOM 569 N N . ASP A 1 75 ? -17.902 4.267 9.451 1.00 85.69 75 ASP A N 1
ATOM 570 C CA . ASP A 1 75 ? -18.249 4.906 8.175 1.00 85.69 75 ASP A CA 1
ATOM 571 C C . ASP A 1 75 ? -19.721 5.365 8.182 1.00 85.69 75 ASP A C 1
ATOM 573 O O . ASP A 1 75 ? -20.531 4.950 7.355 1.00 85.69 75 ASP A O 1
ATOM 577 N N . GLU A 1 76 ? -20.085 6.129 9.222 1.00 82.31 76 GLU A N 1
ATOM 578 C CA . GLU A 1 76 ? -21.440 6.649 9.495 1.00 82.31 76 GLU A CA 1
ATOM 579 C C . GLU A 1 76 ? -22.506 5.588 9.825 1.00 82.31 76 GLU A C 1
ATOM 581 O O . GLU A 1 76 ? -23.646 5.924 10.150 1.00 82.31 76 GLU A O 1
ATOM 586 N N . ALA A 1 77 ? -22.156 4.302 9.815 1.00 85.88 77 ALA A N 1
ATOM 587 C CA . ALA A 1 77 ? -23.100 3.236 10.093 1.00 85.88 77 ALA A CA 1
ATOM 588 C C . ALA A 1 77 ? -23.037 2.745 11.540 1.00 85.88 77 ALA A C 1
ATOM 590 O O . ALA A 1 77 ? -21.970 2.475 12.087 1.00 85.88 77 ALA A O 1
ATOM 591 N N . VAL A 1 78 ? -24.211 2.568 12.137 1.00 87.56 78 VAL A N 1
ATOM 592 C CA . VAL A 1 78 ? -24.377 2.133 13.524 1.00 87.56 78 VAL A CA 1
ATOM 593 C C . VAL A 1 78 ? -24.048 0.645 13.678 1.00 87.56 78 VAL A C 1
ATOM 595 O O . VAL A 1 78 ? -24.594 -0.192 12.962 1.00 87.56 78 VAL A O 1
ATOM 598 N N . LEU A 1 79 ? -23.188 0.327 14.644 1.00 87.06 79 LEU A N 1
ATOM 599 C CA . LEU A 1 79 ? -22.892 -1.012 15.139 1.00 87.06 79 LEU A CA 1
ATOM 600 C C . LEU A 1 79 ? -23.342 -1.141 16.591 1.00 87.06 79 LEU A C 1
ATOM 602 O O . LEU A 1 79 ? -22.785 -0.521 17.503 1.00 87.06 79 LEU A O 1
ATOM 606 N N . LEU A 1 80 ? -24.366 -1.968 16.782 1.00 83.31 80 LEU A N 1
ATOM 607 C CA . LEU A 1 80 ? -24.920 -2.317 18.088 1.00 83.31 80 LEU A CA 1
ATOM 608 C C . LEU A 1 80 ? -24.098 -3.428 18.751 1.00 83.31 80 LEU A C 1
ATOM 610 O O . LEU A 1 80 ? -23.178 -3.971 18.142 1.00 83.31 80 LEU A O 1
ATOM 614 N N . ASP A 1 81 ? -24.429 -3.742 20.000 1.00 81.19 81 ASP A N 1
ATOM 615 C CA . ASP A 1 81 ? -23.802 -4.819 20.768 1.00 81.19 81 ASP A CA 1
ATOM 616 C C . ASP A 1 81 ? -23.766 -6.146 19.987 1.00 81.19 81 ASP A C 1
ATOM 618 O O . ASP A 1 81 ? -24.679 -6.467 19.223 1.00 81.19 81 ASP A O 1
ATOM 622 N N . GLU A 1 82 ? -22.656 -6.867 20.128 1.00 83.12 82 GLU A N 1
ATOM 623 C CA . GLU A 1 82 ? -22.310 -8.112 19.425 1.00 83.12 82 GLU A CA 1
ATOM 624 C C . GLU A 1 82 ? -22.253 -8.050 17.884 1.00 83.12 82 GLU A C 1
ATOM 626 O O . GLU A 1 82 ? -21.892 -9.041 17.237 1.00 83.12 82 GLU A O 1
ATOM 631 N N . GLN A 1 83 ? -22.532 -6.903 17.257 1.00 86.50 83 GLN A N 1
ATOM 632 C CA . GLN A 1 83 ? -22.459 -6.774 15.804 1.00 86.50 83 GLN A CA 1
ATOM 633 C C . GLN A 1 83 ? -21.018 -6.680 15.309 1.00 86.50 83 GLN A C 1
ATOM 635 O O . GLN A 1 83 ? -20.139 -6.085 15.939 1.00 86.50 83 GLN A O 1
ATOM 640 N N . THR A 1 84 ? -20.793 -7.250 14.125 1.00 88.62 84 THR A N 1
ATOM 641 C CA . THR A 1 84 ? -19.506 -7.219 13.431 1.00 88.62 84 THR A CA 1
ATOM 642 C C . THR A 1 84 ? -19.622 -6.500 12.098 1.00 88.62 84 THR A C 1
ATOM 644 O O . THR A 1 84 ? -20.651 -6.566 11.425 1.00 88.62 84 THR A O 1
ATOM 647 N N . ARG A 1 85 ? -18.551 -5.816 11.695 1.00 89.75 85 ARG A N 1
ATOM 648 C CA . ARG A 1 85 ? -18.463 -5.149 10.395 1.00 89.75 85 ARG A CA 1
ATOM 649 C C . ARG A 1 85 ? -17.053 -5.178 9.854 1.00 89.75 85 ARG A C 1
ATOM 651 O O . ARG A 1 85 ? -16.088 -5.086 10.604 1.00 89.75 85 ARG A O 1
ATOM 658 N N . THR A 1 86 ? -16.935 -5.257 8.539 1.00 90.19 86 THR A N 1
ATOM 659 C CA . THR A 1 86 ? -15.655 -5.111 7.854 1.00 90.19 86 THR A CA 1
ATOM 660 C C . THR A 1 86 ? -15.289 -3.634 7.712 1.00 90.19 86 THR A C 1
ATOM 662 O O . THR A 1 86 ? -16.091 -2.838 7.230 1.00 90.19 86 THR A O 1
ATOM 665 N N . ILE A 1 87 ? -14.066 -3.295 8.099 1.00 91.19 87 ILE A N 1
ATOM 666 C CA . ILE A 1 87 ? -13.421 -1.990 7.957 1.00 91.19 87 ILE A CA 1
ATOM 667 C C . ILE A 1 87 ? -12.204 -2.103 7.041 1.00 91.19 87 ILE A C 1
ATOM 669 O O . ILE A 1 87 ? -11.560 -3.153 6.960 1.00 91.19 87 ILE A O 1
ATOM 673 N N . LYS A 1 88 ? -11.889 -1.019 6.335 1.00 88.50 88 LYS A N 1
ATOM 674 C CA . LYS A 1 88 ? -10.757 -0.926 5.402 1.00 88.50 88 LYS A CA 1
ATOM 675 C C . LYS A 1 88 ? -9.886 0.269 5.760 1.00 88.50 88 LYS A C 1
ATOM 677 O O . LYS A 1 88 ? -10.298 1.120 6.538 1.00 88.50 88 LYS A O 1
ATOM 682 N N . CYS A 1 89 ? -8.687 0.342 5.184 1.00 86.31 89 CYS A N 1
ATOM 683 C CA . CYS A 1 89 ? -7.830 1.515 5.352 1.00 86.31 89 CYS A CA 1
ATOM 684 C C . CYS A 1 89 ? -8.596 2.803 4.990 1.00 86.31 89 CYS A C 1
ATOM 686 O O . CYS A 1 89 ? -9.182 2.888 3.911 1.00 86.31 89 CYS A O 1
ATOM 688 N N . GLY A 1 90 ? -8.610 3.764 5.912 1.00 85.31 90 GLY A N 1
ATOM 689 C CA . GLY A 1 90 ? -9.367 5.010 5.820 1.00 85.31 90 GLY A CA 1
ATOM 690 C C . GLY A 1 90 ? -10.725 4.995 6.526 1.00 85.31 90 GLY A C 1
ATOM 691 O O . GLY A 1 90 ? -11.284 6.073 6.704 1.00 85.31 90 GLY A O 1
ATOM 692 N N . SER A 1 91 ? -11.232 3.833 6.965 1.00 90.56 91 SER A N 1
ATOM 693 C CA . SER A 1 91 ? -12.519 3.736 7.669 1.00 90.56 91 SER A CA 1
ATOM 694 C C . SER A 1 91 ? -12.534 4.584 8.940 1.00 90.56 91 SER A C 1
ATOM 696 O O . SER A 1 91 ? -11.603 4.532 9.753 1.00 90.56 91 SER A O 1
ATOM 698 N N . GLU A 1 92 ? -13.616 5.333 9.137 1.00 90.50 92 GLU A N 1
ATOM 699 C CA . GLU A 1 92 ? -13.787 6.211 10.297 1.00 90.50 92 GLU A CA 1
ATOM 700 C C . GLU A 1 92 ? -14.628 5.523 11.373 1.00 90.50 92 GLU A C 1
ATOM 702 O O . GLU A 1 92 ? -15.759 5.109 11.133 1.00 90.50 92 GLU A O 1
ATOM 707 N N . ILE A 1 93 ? -14.066 5.393 12.572 1.00 89.94 93 ILE A N 1
ATOM 708 C CA . ILE A 1 93 ? -14.674 4.731 13.725 1.00 89.94 93 ILE A CA 1
ATOM 709 C C . ILE A 1 93 ? -14.965 5.795 14.777 1.00 89.94 93 ILE A C 1
ATOM 711 O O . ILE A 1 93 ? -14.047 6.364 15.364 1.00 89.94 93 ILE A O 1
ATOM 715 N N . ALA A 1 94 ? -16.236 6.059 15.043 1.00 87.44 94 ALA A N 1
ATOM 716 C CA . ALA A 1 94 ? -16.672 6.994 16.064 1.00 87.44 94 ALA A CA 1
ATOM 717 C C . ALA A 1 94 ? -17.391 6.268 17.205 1.00 87.44 94 ALA A C 1
ATO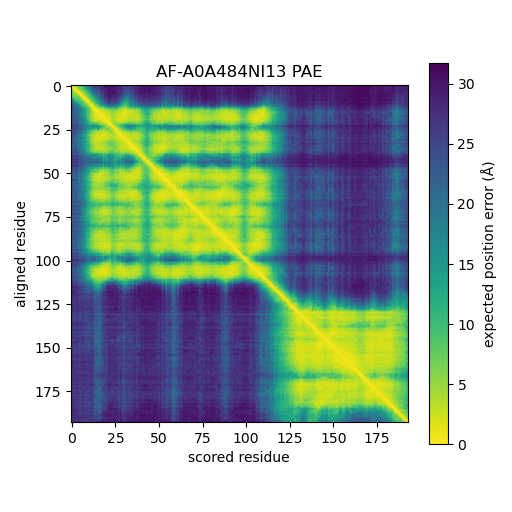M 719 O O . ALA A 1 94 ? -18.212 5.385 16.992 1.00 87.44 94 ALA A O 1
ATOM 720 N N . LEU A 1 95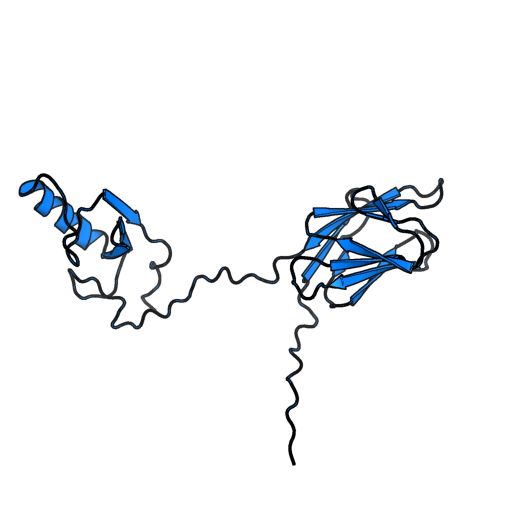 ? -17.099 6.655 18.437 1.00 83.38 95 LEU A N 1
ATOM 721 C CA . LEU A 1 95 ? -17.767 6.175 19.635 1.00 83.38 95 LEU A CA 1
ATOM 722 C C . LEU A 1 95 ? -18.657 7.278 20.160 1.00 83.38 95 LEU A C 1
ATOM 724 O O . LEU A 1 95 ? -18.171 8.357 20.504 1.00 83.38 95 LEU A O 1
ATOM 728 N N . SER A 1 96 ? -19.949 6.991 20.266 1.00 77.25 96 SER A N 1
ATOM 729 C CA . SER A 1 96 ? -20.851 7.860 21.005 1.00 77.25 96 SER A CA 1
ATOM 730 C C . SER A 1 96 ? -20.787 7.467 22.476 1.00 77.25 96 SER A C 1
ATOM 732 O O . SER A 1 96 ? -21.452 6.519 22.896 1.00 77.25 96 SER A O 1
ATOM 734 N N . LEU A 1 97 ? -19.967 8.171 23.258 1.00 71.00 97 LEU A N 1
ATOM 735 C CA . LEU A 1 97 ? -20.040 8.079 24.714 1.00 71.00 97 LEU A CA 1
ATOM 736 C C . LEU A 1 97 ? -21.265 8.872 25.187 1.00 71.00 97 LEU A C 1
ATOM 738 O O . LEU A 1 97 ? -21.746 9.773 24.492 1.00 71.00 97 LEU A O 1
ATOM 742 N N . SER A 1 98 ? -21.804 8.505 26.348 1.00 62.50 98 SER A N 1
ATOM 743 C CA . SER A 1 98 ? -22.945 9.184 26.968 1.00 62.50 98 SER A CA 1
ATOM 744 C C . SER A 1 98 ? -22.769 10.705 26.946 1.00 62.50 98 SER A C 1
ATOM 746 O O . SER A 1 98 ? -21.652 11.201 27.076 1.00 62.50 98 SER A O 1
ATOM 748 N N . SER A 1 99 ? -23.874 11.441 26.795 1.00 55.72 99 SER A N 1
ATOM 749 C CA . SER A 1 99 ? -23.964 12.855 26.376 1.00 55.72 99 SER A CA 1
ATOM 750 C C . SER A 1 99 ? -23.119 13.894 27.141 1.00 55.72 99 SER A C 1
ATOM 752 O O . SER A 1 99 ? -23.098 15.055 26.747 1.00 55.72 99 SER A O 1
ATOM 754 N N . SER A 1 100 ? -22.422 13.508 28.210 1.00 62.03 100 SER A N 1
ATOM 755 C CA . SER A 1 100 ? -21.493 14.331 28.989 1.00 62.03 100 SER A CA 1
ATOM 756 C C . SER A 1 100 ? -20.000 14.105 28.681 1.00 62.03 100 SER A C 1
ATOM 758 O O . SER A 1 100 ? -19.193 14.931 29.094 1.00 62.03 100 SER A O 1
ATOM 760 N N . GLU A 1 101 ? -19.611 13.020 27.994 1.00 60.06 101 GLU A N 1
ATOM 761 C CA . GLU A 1 101 ? -18.198 12.610 27.803 1.00 60.06 101 GLU A CA 1
ATOM 762 C C . GLU A 1 101 ? -17.643 12.818 26.379 1.00 60.06 101 GLU A C 1
ATOM 764 O O . GLU A 1 101 ? -16.455 12.609 26.141 1.00 60.06 101 GLU A O 1
ATOM 769 N N . GLY A 1 102 ? -18.459 13.316 25.445 1.00 66.19 102 GLY A N 1
ATOM 770 C CA . GLY A 1 102 ? -18.036 13.616 24.072 1.00 66.19 102 GLY A CA 1
ATOM 771 C C . GLY A 1 102 ? -17.950 12.384 23.161 1.00 66.19 102 GLY A C 1
ATOM 772 O O . GLY A 1 102 ? -18.064 11.244 23.598 1.00 66.19 102 GLY A O 1
ATOM 773 N N . SER A 1 103 ? -17.795 12.603 21.854 1.00 71.81 103 SER A N 1
ATOM 774 C CA . SER A 1 103 ? -17.600 11.517 20.885 1.00 71.81 103 SER A CA 1
ATOM 775 C C . SER A 1 103 ? -16.114 11.305 20.614 1.00 71.81 103 SER A C 1
ATOM 777 O O . SER A 1 103 ? -15.449 12.252 20.194 1.00 71.81 103 SER A O 1
ATOM 779 N N . LEU A 1 104 ? -15.603 10.084 20.777 1.00 79.19 104 LEU A N 1
ATOM 780 C CA . LEU A 1 104 ? -14.248 9.749 20.323 1.00 79.19 104 LEU A CA 1
ATOM 781 C C . LEU A 1 104 ? -14.298 9.362 18.853 1.00 79.19 104 LEU A C 1
ATOM 783 O O . LEU A 1 104 ? -15.194 8.634 18.438 1.00 79.19 104 LEU A O 1
ATOM 787 N N . LYS A 1 105 ? -13.338 9.827 18.061 1.00 86.00 105 LYS A N 1
ATOM 788 C CA . LYS A 1 105 ? -13.237 9.496 16.639 1.00 86.00 105 LYS A CA 1
ATOM 789 C C . LYS A 1 105 ? -11.835 9.004 16.336 1.00 86.00 105 LYS A C 1
ATOM 791 O O . LYS A 1 105 ? -10.863 9.679 16.661 1.00 86.00 105 LYS A O 1
ATOM 796 N N . TYR A 1 106 ? -11.746 7.855 15.688 1.00 87.50 106 TYR A N 1
ATOM 797 C CA . TYR A 1 106 ? -10.513 7.240 15.230 1.00 87.50 106 TYR A CA 1
ATOM 798 C C . TYR A 1 106 ? -10.605 6.967 13.736 1.00 87.50 106 TYR A C 1
ATOM 800 O O . TYR A 1 106 ? -11.644 6.551 13.230 1.00 87.50 106 TYR A O 1
ATOM 808 N N . ARG A 1 107 ? -9.498 7.142 13.030 1.00 89.25 107 ARG A N 1
ATOM 809 C CA . ARG A 1 107 ? -9.318 6.660 11.668 1.00 89.25 107 ARG A CA 1
ATOM 810 C C . ARG A 1 107 ? -8.530 5.362 11.704 1.00 89.25 107 ARG A C 1
ATOM 812 O O . ARG A 1 107 ? -7.482 5.283 12.342 1.00 89.25 107 ARG A O 1
ATOM 819 N N . PHE A 1 108 ? -9.044 4.341 11.034 1.00 90.69 108 PHE A N 1
ATOM 820 C CA . PHE A 1 108 ? -8.364 3.065 10.898 1.00 90.69 108 PHE A CA 1
ATOM 821 C C . PHE A 1 108 ? -7.415 3.100 9.704 1.00 90.69 108 PHE A C 1
ATOM 823 O O . PHE A 1 108 ? -7.840 3.255 8.561 1.00 90.69 108 PHE A O 1
ATOM 830 N N . GLU A 1 109 ? -6.127 2.918 9.965 1.00 88.50 109 GLU A N 1
ATOM 831 C CA . GLU A 1 109 ? -5.100 2.833 8.935 1.00 88.50 109 GLU A CA 1
ATOM 832 C C . GLU A 1 109 ? -4.422 1.472 8.990 1.00 88.50 109 GLU A C 1
ATOM 834 O O . GLU A 1 109 ? -3.867 1.068 10.010 1.00 88.50 109 GLU A O 1
ATOM 839 N N . ILE A 1 110 ? -4.457 0.752 7.871 1.00 86.75 110 ILE A N 1
ATOM 840 C CA . ILE A 1 110 ? -3.676 -0.472 7.722 1.00 86.75 110 ILE A CA 1
ATOM 841 C C . ILE A 1 110 ? -2.261 -0.033 7.387 1.00 86.75 110 ILE A C 1
ATOM 843 O O . ILE A 1 110 ? -2.039 0.652 6.389 1.00 86.75 110 ILE A O 1
ATOM 847 N N . MET A 1 111 ? -1.307 -0.429 8.223 1.00 78.56 111 MET A N 1
ATOM 848 C CA . MET A 1 111 ? 0.091 -0.266 7.869 1.00 78.56 111 MET A CA 1
ATOM 849 C C . MET A 1 111 ? 0.350 -1.239 6.726 1.00 78.56 111 MET A C 1
ATOM 851 O O . MET A 1 111 ? 0.045 -2.428 6.890 1.00 78.56 111 MET A O 1
ATOM 855 N N . PRO A 1 112 ? 0.876 -0.784 5.574 1.00 64.12 112 PRO A N 1
ATOM 856 C CA . PRO A 1 112 ? 1.373 -1.719 4.583 1.00 64.12 112 PRO A CA 1
ATOM 857 C C . PRO A 1 112 ? 2.354 -2.607 5.337 1.00 64.12 112 PRO A C 1
ATOM 859 O O . PRO A 1 112 ? 3.318 -2.108 5.919 1.00 64.12 112 PRO A O 1
ATOM 862 N N . ALA A 1 113 ? 2.009 -3.890 5.456 1.00 59.38 113 ALA A N 1
ATOM 863 C CA . ALA A 1 113 ? 2.807 -4.863 6.175 1.00 59.38 113 ALA A CA 1
ATOM 864 C C . ALA A 1 113 ? 4.064 -5.003 5.359 1.00 59.38 113 ALA A C 1
ATOM 866 O O . ALA A 1 113 ? 4.011 -5.788 4.421 1.00 59.38 113 ALA A O 1
ATOM 867 N N . GLU A 1 114 ? 5.044 -4.136 5.661 1.00 51.94 114 GLU A N 1
ATOM 868 C CA . GLU A 1 114 ? 6.235 -3.839 4.880 1.00 51.94 114 GLU A CA 1
ATOM 869 C C . GLU A 1 114 ? 6.041 -4.452 3.524 1.00 51.94 114 GLU A C 1
ATOM 871 O O . GLU A 1 114 ? 6.462 -5.592 3.329 1.00 51.94 114 GLU A O 1
ATOM 876 N N . GLU A 1 115 ? 5.265 -3.819 2.634 1.00 45.66 115 GLU A N 1
ATOM 877 C CA . GLU A 1 115 ? 5.331 -4.319 1.280 1.00 45.66 115 GLU A CA 1
ATOM 878 C C . GLU A 1 115 ? 6.841 -4.316 1.035 1.00 45.66 115 GLU A C 1
ATOM 880 O O . GLU A 1 115 ? 7.458 -3.239 1.072 1.00 45.66 115 GLU A O 1
ATOM 885 N N . PRO A 1 116 ? 7.497 -5.460 0.747 1.00 44.56 116 PRO A N 1
ATOM 886 C CA . PRO A 1 116 ? 8.441 -5.308 -0.300 1.00 44.56 116 PRO A CA 1
ATOM 887 C C . PRO A 1 116 ? 7.512 -4.760 -1.392 1.00 44.56 116 PRO A C 1
ATOM 889 O O . PRO A 1 116 ? 6.808 -5.504 -2.072 1.00 44.56 116 PRO A O 1
ATOM 892 N N . CYS A 1 117 ? 7.561 -3.438 -1.606 1.00 41.06 117 CYS A N 1
ATOM 893 C CA . CYS A 1 117 ? 8.135 -2.966 -2.838 1.00 41.06 117 CYS A CA 1
ATOM 894 C C . CYS A 1 117 ? 9.146 -4.042 -3.177 1.00 41.06 117 CYS A C 1
ATOM 896 O O . CYS A 1 117 ? 10.295 -4.023 -2.729 1.00 41.06 117 CYS A O 1
ATOM 898 N N . LYS A 1 118 ? 8.666 -5.067 -3.883 1.00 44.41 118 LYS A N 1
ATOM 899 C CA . LYS A 1 118 ? 9.491 -5.887 -4.700 1.00 44.41 118 LYS A CA 1
ATOM 900 C C . LYS A 1 118 ? 9.959 -4.818 -5.690 1.00 44.41 118 LYS A C 1
ATOM 902 O O . LYS A 1 118 ? 9.479 -4.737 -6.808 1.00 44.41 118 LYS A O 1
ATOM 907 N N . ARG A 1 119 ? 10.974 -4.024 -5.291 1.00 44.38 119 ARG A N 1
ATOM 908 C CA . ARG A 1 119 ? 12.292 -4.168 -5.874 1.00 44.38 119 ARG A CA 1
ATOM 909 C C . ARG A 1 119 ? 12.352 -5.650 -6.126 1.00 44.38 119 ARG A C 1
ATOM 911 O O . ARG A 1 119 ? 12.625 -6.426 -5.212 1.00 44.38 119 ARG A O 1
ATOM 918 N N . LEU A 1 120 ? 11.862 -6.049 -7.296 1.00 46.03 120 LEU A N 1
ATOM 919 C CA . LEU A 1 120 ? 12.154 -7.343 -7.827 1.00 46.03 120 LEU A CA 1
ATOM 920 C C . LEU A 1 120 ? 13.672 -7.279 -7.764 1.00 46.03 120 LEU A C 1
ATOM 922 O O . LEU A 1 120 ? 14.302 -6.605 -8.575 1.00 46.03 120 LEU A O 1
ATOM 926 N N . LYS A 1 121 ? 14.262 -7.845 -6.706 1.00 44.16 121 LYS A N 1
ATOM 927 C CA . LYS A 1 121 ? 15.635 -8.292 -6.738 1.00 44.16 121 LYS A CA 1
ATOM 928 C C . LYS A 1 121 ? 15.534 -9.435 -7.727 1.00 44.16 121 LYS A C 1
ATOM 930 O O . LYS A 1 121 ? 15.453 -10.596 -7.355 1.00 44.16 121 LYS A O 1
ATOM 935 N N . VAL A 1 122 ? 15.395 -9.062 -8.997 1.00 47.50 122 VAL A N 1
ATOM 936 C CA . VAL A 1 122 ? 15.843 -9.871 -10.093 1.00 47.50 122 VAL A CA 1
ATOM 937 C C . VAL A 1 122 ? 17.315 -9.973 -9.757 1.00 47.50 122 VAL A C 1
ATOM 939 O O . VAL A 1 122 ? 18.066 -9.011 -9.908 1.00 47.50 122 VAL A O 1
ATOM 942 N N . SER A 1 123 ? 17.693 -11.087 -9.142 1.00 44.94 123 SER A N 1
ATOM 943 C CA . SER A 1 123 ? 19.052 -11.578 -9.230 1.00 44.94 123 SER A CA 1
ATOM 944 C C . SER A 1 123 ? 19.261 -11.810 -10.719 1.00 44.94 123 SER A C 1
ATOM 946 O O . SER A 1 123 ? 18.955 -12.879 -11.241 1.00 44.94 123 SER A O 1
ATOM 948 N N . VAL A 1 124 ? 19.607 -10.738 -11.433 1.00 53.44 124 VAL A N 1
ATOM 949 C CA . VAL A 1 124 ? 20.086 -10.852 -12.796 1.00 53.44 124 VAL A CA 1
ATOM 950 C C . VAL A 1 124 ? 21.394 -11.591 -12.628 1.00 53.44 124 VAL A C 1
ATOM 952 O O . VAL A 1 124 ? 22.323 -11.071 -12.011 1.00 53.44 124 VAL A O 1
ATOM 955 N N . ASP A 1 125 ? 21.412 -12.834 -13.091 1.00 54.09 125 ASP A N 1
ATOM 956 C CA . ASP A 1 125 ? 22.635 -13.610 -13.157 1.00 54.09 125 ASP A CA 1
ATOM 957 C C . ASP A 1 125 ? 23.698 -12.759 -13.867 1.00 54.09 125 ASP A C 1
ATOM 959 O O . ASP A 1 125 ? 23.387 -12.092 -14.857 1.00 54.09 125 ASP A O 1
ATOM 963 N N . VAL A 1 126 ? 24.927 -12.706 -13.356 1.00 56.12 126 VAL A N 1
ATOM 964 C CA . VAL A 1 126 ? 25.967 -11.777 -13.853 1.00 56.12 126 VAL A CA 1
ATOM 965 C C . VAL A 1 126 ? 26.239 -11.990 -15.351 1.00 56.12 126 VAL A C 1
ATOM 967 O O . VAL A 1 126 ? 26.634 -11.073 -16.073 1.00 56.12 126 VAL A O 1
ATOM 970 N N . GLU A 1 127 ? 25.968 -13.192 -15.855 1.00 58.47 127 GLU A N 1
ATOM 971 C CA . GLU A 1 127 ? 25.995 -13.529 -17.278 1.00 58.47 127 GLU A CA 1
ATOM 972 C C . GLU A 1 127 ? 24.894 -12.848 -18.117 1.00 58.47 127 GLU A C 1
ATOM 974 O O . GLU A 1 127 ? 25.154 -12.510 -19.272 1.00 58.47 127 GLU A O 1
ATOM 979 N N . HIS A 1 128 ? 23.729 -12.555 -17.533 1.00 62.34 128 HIS A N 1
ATOM 980 C CA . HIS A 1 128 ? 22.583 -11.888 -18.166 1.00 62.34 128 HIS A CA 1
ATOM 981 C C . HIS A 1 128 ? 22.543 -10.364 -17.927 1.00 62.34 128 HIS A C 1
ATOM 983 O O . HIS A 1 128 ? 21.754 -9.666 -18.563 1.00 62.34 128 HIS A O 1
ATOM 989 N N . ALA A 1 129 ? 23.401 -9.823 -17.054 1.00 71.25 129 ALA A N 1
ATOM 990 C CA . ALA A 1 129 ? 23.505 -8.386 -16.755 1.00 71.25 129 ALA A CA 1
ATOM 991 C C . ALA A 1 129 ? 24.433 -7.616 -17.712 1.00 71.25 129 ALA A C 1
ATOM 993 O O . ALA A 1 129 ? 24.996 -6.589 -17.329 1.00 71.25 129 ALA A O 1
ATOM 994 N N . LYS A 1 130 ? 24.666 -8.127 -18.925 1.00 80.88 130 LYS A N 1
ATOM 995 C CA . LYS A 1 130 ? 25.689 -7.604 -19.838 1.00 80.88 130 LYS A CA 1
ATOM 996 C C . LYS A 1 130 ? 25.088 -6.731 -20.930 1.00 80.88 130 LYS A C 1
ATOM 998 O O . LYS A 1 130 ? 24.073 -7.048 -21.541 1.00 80.88 130 LYS A O 1
ATOM 1003 N N . CYS A 1 131 ? 25.766 -5.632 -21.225 1.00 85.88 131 CYS A N 1
ATOM 1004 C CA . CYS A 1 131 ? 25.477 -4.791 -22.375 1.00 85.88 131 CYS A CA 1
ATOM 1005 C C . CYS A 1 131 ? 25.861 -5.527 -23.664 1.00 85.88 131 CYS A C 1
ATOM 1007 O O . CYS A 1 131 ? 27.032 -5.847 -23.836 1.00 85.88 131 CYS A O 1
ATOM 1009 N N . SER A 1 132 ? 24.953 -5.720 -24.624 1.00 84.88 132 SER A N 1
ATOM 1010 C CA . SER A 1 132 ? 25.303 -6.366 -25.906 1.00 84.88 132 SER A CA 1
ATOM 1011 C C . SER A 1 132 ? 26.217 -5.532 -26.814 1.00 84.88 132 SER A C 1
ATOM 1013 O O . SER A 1 132 ? 26.721 -6.040 -27.812 1.00 84.88 132 SER A O 1
ATOM 1015 N N . ILE A 1 133 ? 26.494 -4.270 -26.458 1.00 86.00 133 ILE A N 1
ATOM 1016 C CA . ILE A 1 133 ? 27.456 -3.417 -27.173 1.00 86.00 133 ILE A CA 1
ATOM 1017 C C . ILE A 1 133 ? 28.883 -3.609 -26.639 1.00 86.00 133 ILE A C 1
ATOM 1019 O O . ILE A 1 133 ? 29.803 -3.810 -27.426 1.00 86.00 133 ILE A O 1
ATOM 1023 N N . CYS A 1 134 ? 29.091 -3.509 -25.320 1.00 87.19 134 CYS A N 1
ATOM 1024 C CA . CYS A 1 134 ? 30.432 -3.584 -24.717 1.00 87.19 134 CYS A CA 1
ATOM 1025 C C . CYS A 1 134 ? 30.743 -4.919 -24.033 1.00 87.19 134 CYS A C 1
ATOM 1027 O O . CYS A 1 134 ? 31.864 -5.106 -23.574 1.00 87.19 134 CYS A O 1
ATOM 1029 N N . LEU A 1 135 ? 29.766 -5.825 -23.948 1.00 83.19 135 LEU A N 1
ATOM 1030 C CA . LEU A 1 135 ? 29.834 -7.149 -23.313 1.00 83.19 135 LEU A CA 1
ATOM 1031 C C . LEU A 1 135 ? 30.204 -7.142 -21.816 1.00 83.19 135 LEU A C 1
ATOM 1033 O O . LEU A 1 135 ? 30.363 -8.204 -21.216 1.00 83.19 135 LEU A O 1
ATOM 1037 N N . ASN A 1 136 ? 30.275 -5.959 -21.202 1.00 81.25 136 ASN A N 1
ATOM 1038 C CA . ASN A 1 136 ? 30.477 -5.758 -19.769 1.00 81.25 136 ASN A CA 1
ATOM 1039 C C . ASN A 1 136 ? 29.140 -5.618 -19.036 1.00 81.25 136 ASN A C 1
ATOM 1041 O O . ASN A 1 136 ? 28.109 -5.361 -19.662 1.00 81.25 136 ASN A O 1
ATOM 1045 N N . ILE A 1 137 ? 29.181 -5.746 -17.705 1.00 79.75 137 ILE A N 1
ATOM 1046 C CA . ILE A 1 137 ? 28.043 -5.467 -16.817 1.00 79.75 137 ILE A CA 1
ATOM 1047 C C . ILE A 1 137 ? 27.483 -4.070 -17.135 1.00 79.75 137 ILE A C 1
ATOM 1049 O O . ILE A 1 137 ? 28.231 -3.177 -17.546 1.00 79.75 137 ILE A O 1
ATOM 1053 N N . TRP A 1 138 ? 26.168 -3.869 -17.036 1.00 81.31 138 TRP A N 1
ATOM 1054 C CA . TRP A 1 138 ? 25.606 -2.545 -17.293 1.00 81.31 138 TRP A CA 1
ATOM 1055 C C . TRP A 1 138 ? 26.075 -1.521 -16.254 1.00 81.31 138 TRP A C 1
ATOM 1057 O O . TRP A 1 138 ? 25.953 -1.741 -15.055 1.00 81.31 138 TRP A O 1
ATOM 1067 N N . HIS A 1 139 ? 26.518 -0.358 -16.731 1.00 78.50 139 HIS A N 1
ATOM 1068 C CA . HIS A 1 139 ? 26.832 0.803 -15.900 1.00 78.50 139 HIS A CA 1
ATOM 1069 C C . HIS A 1 139 ? 26.044 1.992 -16.450 1.00 78.50 139 HIS A C 1
ATOM 1071 O O . HIS A 1 139 ? 26.088 2.245 -17.658 1.00 78.50 139 HIS A O 1
ATOM 1077 N N . ASP A 1 140 ? 25.310 2.689 -15.577 1.00 80.62 140 ASP A N 1
ATOM 1078 C CA . ASP A 1 140 ? 24.367 3.755 -1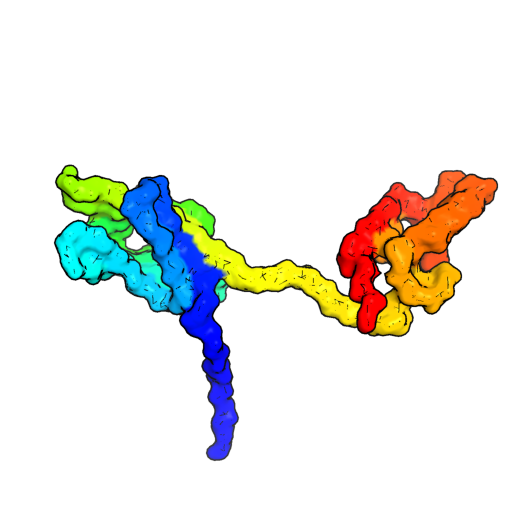5.953 1.00 80.62 140 ASP A CA 1
ATOM 1079 C C . ASP A 1 140 ? 23.365 3.265 -17.020 1.00 80.62 140 ASP A C 1
ATOM 1081 O O . ASP A 1 140 ? 23.468 3.582 -18.203 1.00 80.62 140 ASP A O 1
ATOM 1085 N N . VAL A 1 141 ? 22.447 2.376 -16.629 1.00 84.00 141 VAL A N 1
ATOM 1086 C CA . VAL A 1 141 ? 21.630 1.606 -17.582 1.00 84.00 141 VAL A CA 1
ATOM 1087 C C . VAL A 1 141 ? 20.530 2.460 -18.211 1.00 84.00 141 VAL A C 1
ATOM 1089 O O . VAL A 1 141 ? 19.776 3.147 -17.518 1.00 84.00 141 VAL A O 1
ATOM 1092 N N . VAL A 1 142 ? 20.376 2.347 -19.527 1.00 87.81 142 VAL A N 1
ATOM 1093 C CA . VAL A 1 142 ? 19.242 2.896 -20.277 1.00 87.81 142 VAL A CA 1
ATOM 1094 C C . VAL A 1 142 ? 18.404 1.781 -20.883 1.00 87.81 142 VAL A C 1
ATOM 1096 O O . VAL A 1 142 ? 18.939 0.794 -21.389 1.00 87.81 142 VAL A O 1
ATOM 1099 N N . THR A 1 143 ? 17.085 1.958 -20.862 1.00 89.19 143 THR A N 1
ATOM 1100 C CA . THR A 1 143 ? 16.113 1.041 -21.464 1.00 89.19 143 THR A CA 1
ATOM 1101 C C . THR A 1 143 ? 15.496 1.669 -22.706 1.00 89.19 143 THR A C 1
ATOM 1103 O O . THR A 1 143 ? 15.071 2.827 -22.696 1.00 89.19 143 THR A O 1
ATOM 1106 N N . VAL A 1 144 ? 15.422 0.881 -23.774 1.00 89.19 144 VAL A N 1
ATOM 1107 C CA . VAL A 1 144 ? 14.967 1.306 -25.100 1.00 89.19 144 VAL A CA 1
ATOM 1108 C C . VAL A 1 144 ? 13.544 0.816 -25.361 1.00 89.19 144 VAL A C 1
ATOM 1110 O O . VAL A 1 144 ? 13.304 -0.387 -25.432 1.00 89.19 144 VAL A O 1
ATOM 1113 N N . ALA A 1 145 ? 12.594 1.725 -25.575 1.00 87.38 145 ALA A N 1
ATOM 1114 C CA . ALA A 1 145 ? 11.212 1.396 -25.924 1.00 87.38 145 ALA A CA 1
ATOM 1115 C C . ALA A 1 145 ? 10.999 1.364 -27.456 1.00 87.38 145 ALA A C 1
ATOM 1117 O O . ALA A 1 145 ? 11.592 2.181 -28.173 1.00 87.38 145 ALA A O 1
ATOM 1118 N N . PRO A 1 146 ? 10.148 0.456 -27.979 1.00 85.00 146 PRO A N 1
ATOM 1119 C CA . PRO A 1 146 ? 9.238 -0.443 -27.249 1.00 85.00 146 PRO A CA 1
ATOM 1120 C C . PRO A 1 146 ? 9.839 -1.809 -26.877 1.00 85.00 146 PRO A C 1
ATOM 1122 O O . PRO A 1 146 ? 9.187 -2.600 -26.210 1.00 85.00 146 PRO A O 1
ATOM 1125 N N . CYS A 1 147 ? 11.064 -2.115 -27.312 1.00 88.25 147 CYS A N 1
ATOM 1126 C CA . CYS A 1 147 ? 11.642 -3.456 -27.172 1.00 88.25 147 CYS A CA 1
ATOM 1127 C C . CYS A 1 147 ? 12.141 -3.816 -25.761 1.00 88.25 147 CYS A C 1
ATOM 1129 O O . CYS A 1 147 ? 12.492 -4.964 -25.529 1.00 88.25 147 CYS A O 1
ATOM 1131 N N . LEU A 1 148 ? 12.208 -2.841 -24.853 1.00 86.88 148 LEU A N 1
ATOM 1132 C CA . LEU A 1 148 ? 12.667 -2.961 -23.465 1.00 86.88 148 LEU A CA 1
ATOM 1133 C C . LEU A 1 148 ? 14.077 -3.563 -23.287 1.00 86.88 148 LEU A C 1
ATOM 1135 O O . LEU A 1 148 ? 14.403 -4.066 -22.214 1.00 86.88 148 LEU A O 1
ATOM 1139 N N . HIS A 1 149 ? 14.942 -3.467 -24.302 1.00 88.00 149 HIS A N 1
ATOM 1140 C CA . HIS A 1 149 ? 16.349 -3.864 -24.190 1.00 88.00 149 HIS A CA 1
ATOM 1141 C C . HIS A 1 149 ? 17.169 -2.825 -23.421 1.00 88.00 149 HIS A C 1
ATOM 1143 O O . HIS A 1 149 ? 16.910 -1.620 -23.518 1.00 88.00 149 HIS A O 1
ATOM 1149 N N . ASN A 1 150 ? 18.171 -3.308 -22.684 1.00 87.19 150 ASN A N 1
ATOM 1150 C CA . ASN A 1 150 ? 18.987 -2.518 -21.769 1.00 87.19 150 ASN A CA 1
ATOM 1151 C C . ASN A 1 150 ? 20.433 -2.406 -22.263 1.00 87.19 150 ASN A C 1
ATOM 1153 O O . ASN A 1 150 ? 21.038 -3.390 -22.689 1.00 87.19 150 ASN A O 1
ATOM 1157 N N . PHE A 1 151 ? 20.997 -1.205 -22.166 1.00 88.12 151 PHE A N 1
ATOM 1158 C CA . PHE A 1 151 ? 22.363 -0.894 -22.589 1.00 88.12 151 PHE A CA 1
ATOM 1159 C C . PHE A 1 151 ? 23.012 0.071 -21.597 1.00 88.12 151 PHE A C 1
ATOM 1161 O O . PHE A 1 151 ? 22.315 0.775 -20.869 1.00 88.12 151 PHE A O 1
ATOM 1168 N N . CYS A 1 152 ? 24.342 0.173 -21.595 1.00 90.25 152 CYS A N 1
ATOM 1169 C CA . CYS A 1 152 ? 25.004 1.278 -20.898 1.00 90.25 152 CYS A CA 1
ATOM 1170 C C . CYS A 1 152 ? 24.671 2.600 -21.602 1.00 90.25 152 CYS A C 1
ATOM 1172 O O . CYS A 1 152 ? 24.726 2.670 -22.834 1.00 90.25 152 CYS A O 1
ATOM 1174 N N . ASN A 1 153 ? 24.399 3.654 -20.836 1.00 88.88 153 ASN A N 1
ATOM 1175 C CA . ASN A 1 153 ? 24.087 4.989 -21.347 1.00 88.88 153 ASN A CA 1
ATOM 1176 C C . ASN A 1 153 ? 25.144 5.480 -22.351 1.00 88.88 153 ASN A C 1
ATOM 1178 O O . ASN A 1 153 ? 24.804 5.919 -23.450 1.00 88.88 153 ASN A O 1
ATOM 1182 N N . GLY A 1 154 ? 26.431 5.318 -22.022 1.00 88.94 154 GLY A N 1
ATOM 1183 C CA . GLY A 1 154 ? 27.533 5.679 -22.921 1.00 88.94 154 GLY A CA 1
ATOM 1184 C C . GLY A 1 154 ? 27.531 4.875 -24.226 1.00 88.94 154 GLY A C 1
ATOM 1185 O O . GLY A 1 154 ? 27.639 5.446 -25.309 1.00 88.94 154 GLY A O 1
ATOM 1186 N N . CYS A 1 155 ? 27.329 3.556 -24.146 1.00 90.75 155 CYS A N 1
ATOM 1187 C CA . CYS A 1 155 ? 27.297 2.687 -25.325 1.00 90.75 155 CYS A CA 1
ATOM 1188 C C . CYS A 1 155 ? 26.127 3.020 -26.256 1.00 90.75 155 CYS A C 1
ATOM 1190 O O . CYS A 1 155 ? 26.298 3.089 -27.474 1.00 90.75 155 CYS A O 1
ATOM 1192 N N . PHE A 1 156 ? 24.939 3.236 -25.691 1.00 90.81 156 PHE A N 1
ATOM 1193 C CA . PHE A 1 156 ? 23.763 3.559 -26.486 1.00 90.81 156 PHE A CA 1
ATOM 1194 C C . PHE A 1 156 ? 23.830 4.974 -27.074 1.00 90.81 156 PHE A C 1
ATOM 1196 O O . PHE A 1 156 ? 23.404 5.175 -28.207 1.00 90.81 156 PHE A O 1
ATOM 1203 N N . SER A 1 157 ? 24.417 5.940 -26.361 1.00 89.81 157 SER A N 1
ATOM 1204 C CA . SER A 1 157 ? 24.626 7.304 -26.872 1.00 89.81 157 SER A CA 1
ATOM 1205 C C . SER A 1 157 ? 25.530 7.322 -28.109 1.00 89.81 157 SER A C 1
ATOM 1207 O O . SER A 1 157 ? 25.221 7.975 -29.106 1.00 89.81 157 SER A O 1
ATOM 1209 N N . GLU A 1 158 ? 26.612 6.541 -28.089 1.00 90.94 158 GLU A N 1
ATOM 1210 C CA . GLU A 1 158 ? 27.507 6.387 -29.240 1.00 90.94 158 GLU A CA 1
ATOM 1211 C C . GLU A 1 158 ? 26.810 5.724 -30.433 1.00 90.94 158 GLU A C 1
ATOM 1213 O O . GLU A 1 158 ? 26.958 6.155 -31.581 1.00 90.94 158 GLU A O 1
ATOM 1218 N N . TRP A 1 159 ? 26.008 4.693 -30.162 1.00 89.69 159 TRP A N 1
ATOM 1219 C CA . TRP A 1 159 ? 25.188 4.042 -31.177 1.00 89.69 159 TRP A CA 1
ATOM 1220 C C . TRP A 1 159 ? 24.161 5.000 -31.792 1.00 89.69 159 TRP A C 1
ATOM 1222 O O . TRP A 1 159 ? 24.025 5.056 -33.016 1.00 89.69 159 TRP A O 1
ATOM 1232 N N . LEU A 1 160 ? 23.477 5.785 -30.956 1.00 88.19 160 LEU A N 1
ATOM 1233 C CA . LEU A 1 160 ? 22.490 6.780 -31.362 1.00 88.19 160 LEU A CA 1
ATOM 1234 C C . LEU A 1 160 ? 23.098 7.782 -32.348 1.00 88.19 160 LEU A C 1
ATOM 1236 O O . LEU A 1 160 ? 22.557 7.962 -33.439 1.00 88.19 160 LEU A O 1
ATOM 1240 N N . ARG A 1 161 ? 24.261 8.350 -31.998 1.00 88.44 161 ARG A N 1
ATOM 1241 C CA . ARG A 1 161 ? 25.010 9.293 -32.839 1.00 88.44 161 ARG A CA 1
ATOM 1242 C C . ARG A 1 161 ? 25.320 8.699 -34.216 1.00 88.44 161 ARG A C 1
ATOM 1244 O O . ARG A 1 161 ? 24.925 9.251 -35.238 1.00 88.44 161 ARG A O 1
ATOM 1251 N N . ARG A 1 162 ? 25.939 7.514 -34.249 1.00 86.50 162 ARG A N 1
ATOM 1252 C CA . ARG A 1 162 ? 26.323 6.837 -35.503 1.00 86.50 162 ARG A CA 1
ATOM 1253 C C . ARG A 1 162 ? 25.125 6.393 -36.340 1.00 86.50 162 ARG A C 1
ATOM 1255 O O . ARG A 1 162 ? 25.220 6.325 -37.564 1.00 86.50 162 ARG A O 1
ATOM 1262 N N . SER A 1 163 ? 24.014 6.037 -35.696 1.00 85.38 163 SER A N 1
ATOM 1263 C CA . SER A 1 163 ? 22.800 5.619 -36.395 1.00 85.38 163 SER A CA 1
ATOM 1264 C C . SER A 1 163 ? 22.106 6.803 -37.061 1.00 85.38 163 SER A C 1
ATOM 1266 O O . SER A 1 163 ? 21.618 6.640 -38.174 1.00 85.38 163 SER A O 1
ATOM 1268 N N . GLN A 1 164 ? 22.077 7.971 -36.415 1.00 85.00 164 GLN A N 1
ATOM 1269 C CA . GLN A 1 164 ? 21.477 9.191 -36.968 1.00 85.00 164 GLN A CA 1
ATOM 1270 C C . GLN A 1 164 ? 22.265 9.741 -38.164 1.00 85.00 164 GLN A C 1
ATOM 1272 O O . GLN A 1 164 ? 21.669 10.267 -39.096 1.00 85.00 164 GLN A O 1
ATOM 1277 N N . GLU A 1 165 ? 23.588 9.556 -38.191 1.00 82.75 165 GLU A N 1
ATOM 1278 C CA . GLU A 1 165 ? 24.428 9.936 -39.338 1.00 82.75 165 GLU A CA 1
ATOM 1279 C C . GLU A 1 165 ? 24.126 9.121 -40.609 1.00 82.75 165 GLU A C 1
ATOM 1281 O O . GLU A 1 165 ? 24.366 9.589 -41.720 1.00 82.75 165 GLU A O 1
ATOM 1286 N N . LYS A 1 166 ? 23.620 7.888 -40.463 1.00 79.00 166 LYS A N 1
ATOM 1287 C CA . LYS A 1 166 ? 23.422 6.940 -41.578 1.00 79.00 166 LYS A CA 1
ATOM 1288 C C . LYS A 1 166 ? 21.960 6.646 -41.900 1.00 79.00 166 LYS A C 1
ATOM 1290 O O . LYS A 1 166 ? 21.662 6.172 -42.995 1.00 79.00 166 LYS A O 1
ATOM 1295 N N . HIS A 1 167 ? 21.053 6.877 -40.956 1.00 80.00 167 HIS A N 1
ATOM 1296 C CA . HIS A 1 167 ? 19.652 6.490 -41.056 1.00 80.00 167 HIS A CA 1
ATOM 1297 C C . HIS A 1 167 ? 1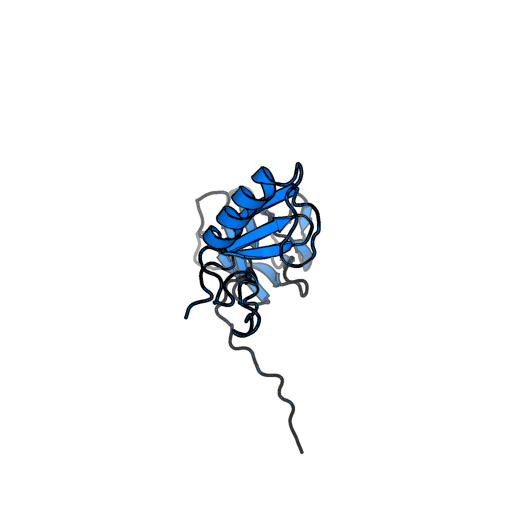8.738 7.538 -40.417 1.00 80.00 167 HIS A C 1
ATOM 1299 O O . HIS A 1 167 ? 19.038 8.087 -39.362 1.00 80.00 167 HIS A O 1
ATOM 1305 N N . SER A 1 168 ? 17.561 7.739 -41.014 1.00 81.25 168 SER A N 1
ATOM 1306 C CA . SER A 1 168 ? 16.512 8.622 -40.485 1.00 81.25 168 SER A CA 1
ATOM 1307 C C . SER A 1 168 ? 15.866 8.109 -39.191 1.00 81.25 168 SER A C 1
ATOM 1309 O O . SER A 1 168 ? 15.221 8.874 -38.481 1.00 81.25 168 SER A O 1
ATOM 1311 N N . SER A 1 169 ? 16.031 6.822 -38.874 1.00 83.94 169 SER A N 1
ATOM 1312 C CA . SER A 1 169 ? 15.483 6.177 -37.679 1.00 83.94 169 SER A CA 1
ATOM 1313 C C . SER A 1 169 ? 16.558 5.387 -36.945 1.00 83.94 169 SER A C 1
ATOM 1315 O O . SER A 1 169 ? 17.317 4.640 -37.570 1.00 83.94 169 SER A O 1
ATOM 1317 N N . VAL A 1 170 ? 16.560 5.470 -35.620 1.00 86.75 170 VAL A N 1
ATOM 1318 C CA . VAL A 1 170 ? 17.486 4.720 -34.769 1.00 86.75 170 VAL A CA 1
ATOM 1319 C C . VAL A 1 170 ? 16.912 3.337 -34.511 1.00 86.75 170 VAL A C 1
ATOM 1321 O O . VAL A 1 170 ? 15.735 3.197 -34.183 1.00 86.75 170 VAL A O 1
ATOM 1324 N N . LYS A 1 171 ? 17.738 2.304 -34.665 1.00 89.88 171 LYS A N 1
ATOM 1325 C CA . LYS A 1 171 ? 17.346 0.910 -34.424 1.00 89.88 171 LYS A CA 1
ATOM 1326 C C . LYS A 1 171 ? 18.020 0.369 -33.174 1.00 89.88 171 LYS A C 1
ATOM 1328 O O . LYS A 1 171 ? 19.155 0.730 -32.884 1.00 89.88 171 LYS A O 1
ATOM 1333 N N . CYS A 1 172 ? 17.339 -0.509 -32.455 1.00 89.88 172 CYS A N 1
ATOM 1334 C CA . CYS A 1 172 ? 17.901 -1.220 -31.317 1.00 89.88 172 CYS A CA 1
ATOM 1335 C C . CYS A 1 172 ? 19.064 -2.123 -31.782 1.00 89.88 172 CYS A C 1
ATOM 1337 O O . CYS A 1 172 ? 18.876 -2.870 -32.745 1.00 89.88 172 CYS A O 1
ATOM 1339 N N . PRO A 1 173 ? 20.237 -2.094 -31.125 1.00 87.88 173 PRO A N 1
ATOM 1340 C CA . PRO A 1 173 ? 21.365 -2.967 -31.460 1.00 87.88 173 PRO A CA 1
ATOM 1341 C C . PRO A 1 173 ? 21.022 -4.459 -31.393 1.00 87.88 173 PRO A C 1
ATOM 1343 O O . PRO A 1 173 ? 21.502 -5.228 -32.220 1.00 87.88 173 PRO A O 1
ATOM 1346 N N . GLU A 1 174 ? 20.154 -4.841 -30.451 1.00 85.31 174 GLU A N 1
ATOM 1347 C CA . GLU A 1 174 ? 19.837 -6.245 -30.171 1.00 85.31 174 GLU A CA 1
ATOM 1348 C C . GLU A 1 174 ? 18.795 -6.814 -31.143 1.00 85.31 174 GLU A C 1
ATOM 1350 O O . GLU A 1 174 ? 19.017 -7.796 -31.842 1.00 85.31 174 GLU A O 1
ATOM 1355 N N . CYS A 1 175 ? 17.639 -6.156 -31.234 1.00 88.56 175 CYS A N 1
ATOM 1356 C CA . CYS A 1 175 ? 16.487 -6.678 -31.976 1.00 88.56 175 CYS A CA 1
ATOM 1357 C C . CYS A 1 175 ? 16.183 -5.914 -33.270 1.00 88.56 175 CYS A C 1
ATOM 1359 O O . CYS A 1 175 ? 15.233 -6.248 -33.974 1.00 88.56 175 CYS A O 1
ATOM 1361 N N . ARG A 1 176 ? 16.949 -4.859 -33.583 1.00 88.62 176 ARG A N 1
ATOM 1362 C CA . ARG A 1 176 ? 16.762 -3.979 -34.755 1.00 88.62 176 ARG A CA 1
ATOM 1363 C C . ARG A 1 176 ? 15.405 -3.263 -34.829 1.00 88.62 176 ARG A C 1
ATOM 1365 O O . ARG A 1 176 ? 15.130 -2.610 -35.837 1.00 88.62 176 ARG A O 1
ATOM 1372 N N . ALA A 1 177 ? 14.591 -3.328 -33.772 1.00 88.25 177 ALA A N 1
ATOM 1373 C CA . ALA A 1 177 ? 13.348 -2.571 -33.653 1.00 88.25 177 ALA A CA 1
ATOM 1374 C C . ALA A 1 177 ? 13.619 -1.059 -33.670 1.00 88.25 177 ALA A C 1
ATOM 1376 O O . ALA A 1 177 ? 14.654 -0.609 -33.178 1.00 88.25 177 ALA A O 1
ATOM 1377 N N . VAL A 1 178 ? 12.693 -0.273 -34.224 1.00 88.38 178 VAL A N 1
ATOM 1378 C CA . VAL A 1 178 ? 12.815 1.191 -34.243 1.00 88.38 178 VAL A CA 1
ATOM 1379 C C . VAL A 1 178 ? 12.650 1.734 -32.828 1.00 88.38 178 VAL A C 1
ATOM 1381 O O . VAL A 1 178 ? 11.668 1.440 -32.148 1.00 88.38 178 VAL A O 1
ATOM 1384 N N . VAL A 1 179 ? 13.627 2.524 -32.398 1.00 89.44 179 VAL A N 1
ATOM 1385 C CA . VAL A 1 179 ? 13.657 3.153 -31.081 1.00 89.44 179 VAL A CA 1
ATOM 1386 C C . VAL A 1 179 ? 12.777 4.389 -31.092 1.00 89.44 179 VAL A C 1
ATOM 1388 O O . VAL A 1 179 ? 12.975 5.282 -31.912 1.00 89.44 179 VAL A O 1
ATOM 1391 N N . GLN A 1 180 ? 11.826 4.443 -30.163 1.00 87.75 180 GLN A N 1
ATOM 1392 C CA . GLN A 1 180 ? 10.940 5.597 -29.993 1.00 87.75 180 GLN A CA 1
ATOM 1393 C C . GLN A 1 180 ? 11.326 6.433 -28.776 1.00 87.75 180 GLN A C 1
ATOM 1395 O O . GLN A 1 180 ? 11.316 7.658 -28.832 1.00 87.75 180 GLN A O 1
ATOM 1400 N N . PHE A 1 181 ? 11.684 5.766 -27.679 1.00 83.94 181 PHE A N 1
ATOM 1401 C CA . PHE A 1 181 ? 12.031 6.417 -26.425 1.00 83.94 181 PHE A CA 1
ATOM 1402 C C . PHE A 1 181 ? 13.173 5.682 -25.731 1.00 83.94 181 PHE A C 1
ATOM 1404 O O . PHE A 1 181 ? 13.320 4.464 -25.857 1.00 83.94 181 PHE A O 1
ATOM 1411 N N . VAL A 1 182 ? 13.974 6.441 -24.988 1.00 85.81 182 VAL A N 1
ATOM 1412 C CA . VAL A 1 182 ? 15.087 5.939 -24.187 1.00 85.81 182 VAL A CA 1
ATOM 1413 C C . VAL A 1 182 ? 14.975 6.570 -22.810 1.00 85.81 182 VAL A C 1
ATOM 1415 O O . VAL A 1 182 ? 14.974 7.794 -22.688 1.00 85.81 182 VAL A O 1
ATOM 1418 N N . GLY A 1 183 ? 14.863 5.737 -21.780 1.00 84.75 183 GLY A N 1
ATOM 1419 C CA . GLY A 1 183 ? 14.754 6.176 -20.392 1.00 84.75 183 GLY A CA 1
ATOM 1420 C C . GLY A 1 183 ? 15.873 5.596 -19.540 1.00 84.75 183 GLY A C 1
ATOM 1421 O O . GLY A 1 183 ? 16.301 4.464 -19.764 1.00 84.75 183 GLY A O 1
ATOM 1422 N N . LYS A 1 184 ? 16.337 6.356 -18.544 1.00 81.25 184 LYS A N 1
ATOM 1423 C CA . LYS A 1 184 ? 17.247 5.830 -17.518 1.00 81.25 184 LYS A CA 1
ATOM 1424 C C . LYS A 1 184 ? 16.510 4.806 -16.662 1.00 81.25 184 LYS A C 1
ATOM 1426 O O . LYS A 1 184 ? 15.405 5.079 -16.193 1.00 81.25 184 LYS A O 1
ATOM 1431 N N . ASN A 1 185 ? 17.118 3.644 -16.446 1.00 70.50 185 ASN A N 1
ATOM 1432 C CA . ASN A 1 185 ? 16.529 2.597 -15.627 1.00 70.50 185 ASN A CA 1
ATOM 1433 C C . ASN A 1 185 ? 17.110 2.640 -14.213 1.00 70.50 185 ASN A C 1
ATOM 1435 O O . ASN A 1 185 ? 18.159 2.057 -13.935 1.00 70.50 185 ASN A O 1
ATOM 1439 N N . ALA A 1 186 ? 16.396 3.319 -13.310 1.00 63.69 186 ALA A N 1
ATOM 1440 C CA . ALA A 1 186 ? 16.862 3.517 -11.943 1.00 63.69 186 ALA A CA 1
ATOM 1441 C C . ALA A 1 186 ? 16.983 2.209 -11.131 1.00 63.69 186 ALA A C 1
ATOM 1443 O O . ALA A 1 186 ? 17.677 2.160 -10.115 1.00 63.69 186 ALA A O 1
ATOM 1444 N N . PHE A 1 187 ? 16.320 1.138 -11.580 1.00 60.03 187 PHE A N 1
ATOM 1445 C CA . PHE A 1 187 ? 16.296 -0.153 -10.897 1.00 60.03 187 PHE A CA 1
ATOM 1446 C C . PHE A 1 187 ? 17.587 -0.956 -11.083 1.00 60.03 187 PHE A C 1
ATOM 1448 O O . PHE A 1 187 ? 17.892 -1.807 -10.249 1.00 60.03 187 PHE A O 1
ATOM 1455 N N . LEU A 1 188 ? 18.357 -0.674 -12.138 1.00 61.53 188 LEU A N 1
ATOM 1456 C CA . LEU A 1 188 ? 19.552 -1.434 -12.518 1.00 61.53 188 LEU A CA 1
ATOM 1457 C C . LEU A 1 188 ? 20.869 -0.737 -12.126 1.00 61.53 188 LEU A C 1
ATOM 1459 O O . LEU A 1 188 ? 21.939 -1.197 -12.508 1.00 61.53 188 LEU A O 1
ATOM 1463 N N . HIS A 1 189 ? 20.827 0.344 -11.337 1.00 55.66 189 HIS A N 1
ATOM 1464 C CA . HIS A 1 189 ? 22.027 1.102 -10.945 1.00 55.66 189 HIS A CA 1
ATOM 1465 C C . HIS A 1 189 ? 23.005 0.361 -10.014 1.00 55.66 189 HIS A C 1
ATOM 1467 O O . HIS A 1 189 ? 24.083 0.888 -9.770 1.00 55.66 189 HIS A O 1
ATOM 1473 N N . ASN A 1 190 ? 22.658 -0.815 -9.478 1.00 51.00 190 ASN A N 1
ATOM 1474 C CA . ASN A 1 190 ? 23.406 -1.438 -8.377 1.00 51.00 190 ASN A CA 1
ATOM 1475 C C . ASN A 1 190 ? 23.706 -2.937 -8.587 1.00 51.00 190 ASN A C 1
ATOM 1477 O O . ASN A 1 190 ? 23.653 -3.707 -7.629 1.00 51.00 190 ASN A O 1
ATOM 1481 N N . ILE A 1 191 ? 23.951 -3.366 -9.830 1.00 57.47 191 ILE A N 1
ATOM 1482 C CA . ILE A 1 191 ? 24.286 -4.774 -10.149 1.00 57.47 191 ILE A CA 1
ATOM 1483 C C . ILE A 1 191 ? 25.784 -5.063 -9.931 1.00 57.47 191 ILE A C 1
ATOM 1485 O O . ILE A 1 191 ? 26.205 -6.213 -9.916 1.00 57.47 191 ILE A O 1
ATOM 1489 N N . GLU A 1 192 ? 26.590 -4.027 -9.716 1.00 51.06 192 GLU A N 1
ATOM 1490 C CA . GLU A 1 192 ? 27.988 -4.157 -9.321 1.00 51.06 192 GLU A CA 1
ATOM 1491 C C . GLU A 1 192 ? 28.055 -4.257 -7.788 1.00 51.06 192 GLU A C 1
ATOM 1493 O O . GLU A 1 192 ? 28.051 -3.240 -7.095 1.00 51.06 192 GLU A O 1
ATOM 1498 N N . ASN A 1 193 ? 28.000 -5.477 -7.245 1.00 38.56 193 ASN A N 1
ATOM 1499 C CA . ASN A 1 193 ? 28.432 -5.757 -5.872 1.00 38.56 193 ASN A CA 1
ATOM 1500 C C . ASN A 1 193 ? 28.922 -7.196 -5.728 1.00 38.56 193 ASN A C 1
ATOM 1502 O O . ASN A 1 193 ? 28.122 -8.112 -6.026 1.00 38.56 193 ASN A O 1
#

Organism: NCBI:txid132261

Mean predicted aligned error: 17.18 Å

Secondary structure (DSSP, 8-state):
-----------TT---EEEEESSTTS--EEE-SSEEEEEE--SSS--EEEEEEEE-TTSSEEEEEE-SSSEEEETTEEE-TT-EEEEETT-EEEEE--TTS-EEEEEEEE---------------TTTSB-TTT-SBPSSEEEEETTTEEEEHHHHHHHHHHHHHH-SS-B-TTT-PBP-EEEE-GGGTT---

pLDDT: mean 75.42, std 16.71, range [31.17, 91.31]

Radius of gyration: 28.11 Å; Cα contacts (8 Å, |Δi|>4): 341; chains: 1; bounding box: 55×56×78 Å

Nearest PDB structures (foldseek):
  6c4u-assembly6_A  TM=7.924E-01  e=3.212E-05  Saccharomyces cerevisiae
  5t2f-assembly2_B  TM=7.657E-01  e=2.433E-05  Saccharomyces cerevisiae S288C
  1g6g-assembly1_B  TM=7.673E-01  e=3.038E-05  Saccharomyces cerevisiae
  5t2s-assembly3_A  TM=7.678E-01  e=4.241E-05  Saccharomyces cerevisiae S288C
  5t2f-assembly3_C  TM=7.652E-01  e=1.219E-04  Saccharomyces cerevisiae S288C

InterPro domains:
  IPR001841 Zinc finger, RING-type [PS50089] (131-176)
  IPR001841 Zinc finger, RING-type [SM00184] (131-175)
  IPR013083 Zinc finger, RING/FYVE/PHD-type [G3DSA:3.30.40.10] (117-192)
  IPR018957 Zinc finger, C3HC4 RING-type [PF00097] (131-175)
  IPR052256 E3 ubiquitin-protein ligase CHFR [PTHR16079] (10-192)

Sequence (193 aa):
MELGQSSSFSSNNVIWARLIPVDASDSEIELKLNETVICSKVKSLEKQAWCKIKRGVDLVSATIQNISSNTILVDEAVLLDEQTRTIKCGSEIALSLSSSEGSLKYRFEIMPAEEPCKRLKVSVDVEHAKCSICLNIWHDVVTVAPCLHNFCNGCFSEWLRRSQEKHSSVKCPECRAVVQFVGKNAFLHNIEN

Foldseek 3Di:
DDDDPPDDPPQQAQFFKWWAWPPPPDDIDTDRDQKDFQFDPDVPPDGDTFWIWGQDPVSFKIKIAGCDCWWKAKQNRTHHHRDIDIDGQQIKIWTDDPPPRDIIIIGMHGDPSPPPPPPVVPVCPLCNQAAPQPRHGAAQWKAFPDVRDIHHPVRVVVQVVVCVVPDVFRADPPPRHTTDDMDGDPSRNPNDD

Solvent-accessible surface area (backbone atoms only — not comparable to full-atom values): 11404 Å² total; per-residue (Å²): 141,80,90,81,81,79,76,80,76,90,58,81,74,53,58,42,27,36,35,40,43,72,56,86,86,57,74,68,45,77,35,41,54,63,64,40,76,43,56,46,83,52,96,64,96,56,70,49,61,42,36,36,42,30,60,36,94,81,75,68,36,29,34,41,28,30,69,23,97,53,48,36,27,49,70,90,38,82,35,50,64,75,36,71,46,82,42,40,66,70,34,40,41,34,37,55,47,64,97,87,72,52,70,52,42,29,34,33,38,58,40,73,67,71,63,70,71,64,68,71,77,67,77,61,51,76,85,73,40,38,11,88,83,77,69,41,69,48,54,63,28,27,32,33,31,85,80,66,50,62,30,21,42,69,59,47,52,55,49,48,55,60,32,56,78,76,33,101,62,42,55,40,89,86,79,58,47,68,54,79,47,76,46,77,38,82,87,52,68,69,77,84,123